Protein AF-Q24HT2-F1 (afdb_monomer)

Mean predicted aligned error: 11.98 Å

Secondary structure (DSSP, 8-state):
--HHHHHHHHHHHHHHHHHHHHHHHHHHHHTSGGGHHHHHHHHHHHHTTTT---TT-HHHHHHHHHHHHHHHHHHTTS-----EEPPTT------------EEEEEE-TTSPEEEEEESSHHHHHHTT--SEEEES-GGGS-TT-EEPPHHHHT-S--------EEEEE-TTS--SSSS-EEEESSHHHHHHSTTEEEEEES-----

Nearest PDB structures (foldseek):
  7ay0-assembly2_D  TM=2.267E-01  e=7.501E+00  Homo sapiens
  4g9o-assembly1_A  TM=2.317E-01  e=7.501E+00  Salmonella enterica subsp. enterica serovar Typhimurium str. LT2

Radius of gyration: 24.4 Å; Cα contacts (8 Å, |Δi|>4): 260; chains: 1; bounding box: 44×76×59 Å

Organism: Tetrahymena thermophila (strain SB210) (NCBI:txid312017)

Solvent-accessible surface area (backbone atoms only — not comparable to full-atom values): 12316 Å² total; per-residue (Å²): 122,69,70,69,58,58,59,59,52,55,55,53,52,52,54,52,50,54,51,51,54,51,51,52,53,50,51,64,67,47,65,51,78,82,40,57,68,56,49,54,51,52,50,50,60,60,64,70,64,77,86,72,92,76,95,83,65,66,71,65,53,54,62,54,52,57,57,51,55,56,54,55,61,61,62,73,73,76,70,74,80,63,76,49,73,40,81,86,82,73,68,81,61,88,66,78,98,57,89,49,44,15,20,26,34,26,82,42,99,85,78,48,74,49,74,44,73,29,59,18,65,56,59,36,39,51,71,68,72,34,54,32,36,37,81,39,54,54,82,83,45,65,90,73,52,45,69,45,48,76,70,42,42,66,46,89,76,63,80,88,64,84,49,42,14,18,19,30,48,42,91,60,61,88,58,97,55,85,78,49,63,43,74,26,56,19,60,55,55,28,19,32,38,87,65,31,42,30,33,34,85,37,72,61,86,86,128

Structure (mmCIF, N/CA/C/O backbone):
data_AF-Q24HT2-F1
#
_entry.id   AF-Q24HT2-F1
#
loop_
_atom_site.group_PDB
_atom_site.id
_atom_site.type_symbol
_atom_site.label_atom_id
_atom_site.label_alt_id
_atom_site.label_comp_id
_atom_site.label_asym_id
_atom_site.label_entity_id
_atom_site.label_seq_id
_atom_site.pdbx_PDB_ins_code
_atom_site.Cartn_x
_atom_site.Cartn_y
_atom_site.Cartn_z
_atom_site.occupancy
_atom_site.B_iso_or_equiv
_atom_site.auth_seq_id
_atom_site.auth_comp_id
_atom_site.auth_asym_id
_atom_site.auth_atom_id
_atom_site.pdbx_PDB_model_num
ATOM 1 N N . MET A 1 1 ? -3.644 62.872 -22.109 1.00 53.78 1 MET A N 1
ATOM 2 C CA . MET A 1 1 ? -4.404 61.642 -22.452 1.00 53.78 1 MET A CA 1
ATOM 3 C C . MET A 1 1 ? -3.528 60.399 -22.647 1.00 53.78 1 MET A C 1
ATOM 5 O O . MET A 1 1 ? -4.037 59.303 -22.452 1.00 53.78 1 MET A O 1
ATOM 9 N N . GLU A 1 2 ? -2.230 60.516 -22.949 1.00 55.78 2 GLU A N 1
ATOM 10 C CA . GLU A 1 2 ? -1.349 59.342 -23.117 1.00 55.78 2 GLU A CA 1
ATOM 11 C C . GLU A 1 2 ? -1.013 58.577 -21.828 1.00 55.78 2 GLU A C 1
ATOM 13 O O . GLU A 1 2 ? -0.866 57.358 -21.869 1.00 55.78 2 GLU A O 1
ATOM 18 N N . GLN A 1 3 ? -0.951 59.236 -20.666 1.00 54.47 3 GLN A N 1
ATOM 19 C CA . GLN A 1 3 ? -0.565 58.545 -19.426 1.00 54.47 3 GLN A CA 1
ATOM 20 C C . GLN A 1 3 ? -1.604 57.519 -18.938 1.00 54.47 3 GLN A C 1
ATOM 22 O O . GLN A 1 3 ? -1.228 56.470 -18.421 1.00 54.47 3 GLN A O 1
ATOM 27 N N . LYS A 1 4 ? -2.899 57.732 -19.219 1.00 55.56 4 LYS A N 1
ATOM 28 C CA . LYS A 1 4 ? -3.966 56.766 -18.886 1.00 55.56 4 LYS A CA 1
ATOM 29 C C . LYS A 1 4 ? -3.883 55.468 -19.701 1.00 55.56 4 LYS A C 1
ATOM 31 O O . LYS A 1 4 ? -4.342 54.431 -19.233 1.00 55.56 4 LYS A O 1
ATOM 36 N N . LYS A 1 5 ? -3.275 55.490 -20.896 1.00 56.78 5 LYS A N 1
ATOM 37 C CA . LYS A 1 5 ? -3.073 54.271 -21.699 1.00 56.78 5 LYS A CA 1
ATOM 38 C C . LYS A 1 5 ? -1.961 53.383 -21.133 1.00 56.78 5 LYS A C 1
ATOM 40 O O . LYS A 1 5 ? -2.072 52.170 -21.255 1.00 56.78 5 LYS A O 1
ATOM 45 N N . LYS A 1 6 ? -0.932 53.940 -20.478 1.00 57.94 6 LYS A N 1
ATOM 46 C CA . LYS A 1 6 ? 0.184 53.144 -19.927 1.00 57.94 6 LYS A CA 1
ATOM 47 C C . LYS A 1 6 ? -0.194 52.347 -18.672 1.00 57.94 6 LYS A C 1
ATOM 49 O O . LYS A 1 6 ? 0.242 51.208 -18.550 1.00 57.94 6 LYS A O 1
ATOM 54 N N . GLN A 1 7 ? -1.046 52.884 -17.794 1.00 60.66 7 GLN A N 1
ATOM 55 C CA . GLN A 1 7 ? -1.511 52.151 -16.602 1.00 60.66 7 GLN A CA 1
ATOM 56 C C . GLN A 1 7 ? -2.340 50.905 -16.956 1.00 60.66 7 GLN A C 1
ATOM 58 O O . GLN A 1 7 ? -2.155 49.853 -16.356 1.00 60.66 7 GLN A O 1
ATOM 63 N N . ASN A 1 8 ? -3.169 50.983 -17.999 1.00 59.59 8 ASN A N 1
ATOM 64 C CA . ASN A 1 8 ? -4.050 49.879 -18.393 1.00 59.59 8 ASN A CA 1
ATOM 65 C C . ASN A 1 8 ? -3.282 48.662 -18.962 1.00 59.59 8 ASN A C 1
ATOM 67 O O . ASN A 1 8 ? -3.724 47.522 -18.852 1.00 59.59 8 ASN A O 1
ATOM 71 N N . TRP A 1 9 ? -2.095 48.883 -19.540 1.00 63.84 9 TRP A N 1
ATOM 72 C CA . TRP A 1 9 ? -1.250 47.801 -20.058 1.00 63.84 9 TRP A CA 1
ATOM 73 C C . TRP A 1 9 ? -0.506 47.033 -18.959 1.00 63.84 9 TRP A C 1
ATOM 75 O O . TRP A 1 9 ? -0.300 45.827 -19.098 1.00 63.84 9 TRP A O 1
ATOM 85 N N . GLN A 1 10 ? -0.128 47.691 -17.857 1.00 63.72 10 GLN A N 1
ATOM 86 C CA . GLN A 1 10 ? 0.543 47.005 -16.749 1.00 63.72 10 GLN A CA 1
ATOM 87 C C . GLN A 1 10 ? -0.406 46.084 -15.974 1.00 63.72 10 GLN A C 1
ATOM 89 O O . GLN A 1 10 ? -0.007 44.971 -15.635 1.00 63.72 10 GLN A O 1
ATOM 94 N N . GLU A 1 11 ? -1.667 46.474 -15.771 1.00 63.56 11 GLU A N 1
ATOM 95 C CA . GLU A 1 11 ? -2.667 45.590 -15.151 1.00 63.56 11 GLU A CA 1
ATOM 96 C C . GLU A 1 11 ? -2.967 44.357 -16.021 1.00 63.56 11 GLU A C 1
ATOM 98 O O . GLU A 1 11 ? -3.088 43.241 -15.510 1.00 63.56 11 GLU A O 1
ATOM 103 N N . TYR A 1 12 ? -2.988 44.521 -17.348 1.00 65.75 12 TYR A N 1
ATOM 104 C CA . TYR A 1 12 ? -3.196 43.408 -18.278 1.00 65.75 12 TYR A CA 1
ATOM 105 C C . TYR A 1 12 ? -2.044 42.387 -18.252 1.00 65.75 12 TYR A C 1
ATOM 107 O O . TYR A 1 12 ? -2.269 41.179 -18.355 1.00 65.75 12 TYR A O 1
ATOM 115 N N . LEU A 1 13 ? -0.801 42.848 -18.078 1.00 66.56 13 LEU A N 1
ATOM 116 C CA . LEU A 1 13 ? 0.367 41.970 -17.952 1.00 66.56 13 LEU A CA 1
ATOM 117 C C . LEU A 1 13 ? 0.392 41.227 -16.609 1.00 66.56 13 LEU A C 1
ATOM 119 O O . LEU A 1 13 ? 0.735 40.046 -16.578 1.00 66.56 13 LEU A O 1
ATOM 123 N N . TRP A 1 14 ? -0.038 41.871 -15.520 1.00 69.19 14 TRP A N 1
ATOM 124 C CA . TRP A 1 14 ? -0.162 41.225 -14.209 1.00 69.19 14 TRP A CA 1
ATOM 125 C C . TRP A 1 14 ? -1.219 40.117 -14.197 1.00 69.19 14 TRP A C 1
ATOM 127 O O . TRP A 1 14 ? -0.954 39.017 -13.707 1.00 69.19 14 TRP A O 1
ATOM 137 N N . LEU A 1 15 ? -2.385 40.360 -14.800 1.00 67.62 15 LEU A N 1
ATOM 138 C CA . LEU A 1 15 ? -3.450 39.358 -14.879 1.00 67.62 15 LEU A CA 1
ATOM 139 C C . LEU A 1 15 ? -3.057 38.150 -15.743 1.00 67.62 15 LEU A C 1
ATOM 141 O O . LEU A 1 15 ? -3.343 37.015 -15.360 1.00 67.62 15 LEU A O 1
ATOM 145 N N . ASN A 1 16 ? -2.349 38.362 -16.858 1.00 69.88 16 ASN A N 1
ATOM 146 C CA . ASN A 1 16 ? -1.856 37.254 -17.684 1.00 69.88 16 ASN A CA 1
ATOM 147 C C . ASN A 1 16 ? -0.783 36.425 -16.972 1.00 69.88 16 ASN A C 1
ATOM 149 O O . ASN A 1 16 ? -0.798 35.201 -17.076 1.00 69.88 16 ASN A O 1
ATOM 153 N N . ASN A 1 17 ? 0.108 37.059 -16.203 1.00 64.69 17 ASN A N 1
ATOM 154 C CA . ASN A 1 17 ? 1.114 36.326 -15.438 1.00 64.69 17 ASN A CA 1
ATOM 155 C C . ASN A 1 17 ? 0.459 35.449 -14.359 1.00 64.69 17 ASN A C 1
ATOM 157 O O . ASN A 1 17 ? 0.761 34.263 -14.263 1.00 64.69 17 ASN A O 1
ATOM 161 N N . ILE A 1 18 ? -0.517 35.984 -13.616 1.00 71.94 18 ILE A N 1
ATOM 162 C CA . ILE A 1 18 ? -1.281 35.210 -12.620 1.00 71.94 18 ILE A CA 1
ATOM 163 C C . ILE A 1 18 ? -2.024 34.035 -13.278 1.00 71.94 18 ILE A C 1
ATOM 165 O O . ILE A 1 18 ? -2.053 32.932 -12.723 1.00 71.94 18 ILE A O 1
ATOM 169 N N . TYR A 1 19 ? -2.584 34.229 -14.476 1.00 70.44 19 TYR A N 1
ATOM 170 C CA . TYR A 1 19 ? -3.257 33.161 -15.218 1.00 70.44 19 TYR A CA 1
ATOM 171 C C . TYR A 1 19 ? -2.281 32.057 -15.661 1.00 70.44 19 TYR A C 1
ATOM 173 O O . TYR A 1 19 ? -2.586 30.876 -15.527 1.00 70.44 19 TYR A O 1
ATOM 181 N N . ILE A 1 20 ? -1.072 32.416 -16.103 1.00 71.12 20 ILE A N 1
ATOM 182 C CA . ILE A 1 20 ? -0.034 31.451 -16.506 1.00 71.12 20 ILE A CA 1
ATOM 183 C C . ILE A 1 20 ? 0.517 30.677 -15.293 1.00 71.12 20 ILE A C 1
ATOM 185 O O . ILE A 1 20 ? 0.686 29.456 -15.366 1.00 71.12 20 ILE A O 1
ATOM 189 N N . TYR A 1 21 ? 0.743 31.338 -14.153 1.00 66.31 21 TYR A N 1
ATOM 190 C CA . TYR A 1 21 ? 1.200 30.666 -12.927 1.00 66.31 21 TYR A CA 1
ATOM 191 C C . TYR A 1 21 ? 0.140 29.724 -12.345 1.00 66.31 21 TYR A C 1
ATOM 193 O O . TYR A 1 21 ? 0.462 28.617 -11.914 1.00 66.31 21 TYR A O 1
ATOM 201 N N . SER A 1 22 ? -1.136 30.111 -12.391 1.00 67.44 22 SER A N 1
ATOM 202 C CA . SER A 1 22 ? -2.227 29.227 -11.961 1.00 67.44 22 SER A CA 1
ATOM 203 C C . SER A 1 22 ? -2.418 28.043 -12.916 1.00 67.44 22 SER A C 1
ATOM 205 O O . SER A 1 22 ? -2.568 26.916 -12.447 1.00 67.44 22 SER A O 1
ATOM 207 N N . LEU A 1 23 ? -2.301 28.243 -14.234 1.00 69.56 23 LEU A N 1
ATOM 208 C CA . LEU A 1 23 ? -2.325 27.149 -15.216 1.00 69.56 23 LEU A CA 1
ATOM 209 C C . LEU A 1 23 ? -1.163 26.169 -15.047 1.00 69.56 23 LEU A C 1
ATOM 211 O O . LEU A 1 23 ? -1.386 24.966 -15.125 1.00 69.56 23 LEU A O 1
ATOM 215 N N . THR A 1 24 ? 0.058 26.644 -14.789 1.00 66.75 24 THR A N 1
ATOM 216 C CA . THR A 1 24 ? 1.223 25.760 -14.592 1.00 66.75 24 THR A CA 1
ATOM 217 C C . THR A 1 24 ? 1.156 24.988 -13.273 1.00 66.75 24 THR A C 1
ATOM 219 O O . THR A 1 24 ? 1.541 23.818 -13.234 1.00 66.75 24 THR A O 1
ATOM 222 N N . PHE A 1 25 ? 0.609 25.589 -12.212 1.00 65.75 25 PHE A N 1
ATOM 223 C CA . PHE A 1 25 ? 0.355 24.902 -10.942 1.00 65.75 25 PHE A CA 1
ATOM 224 C C . PHE A 1 25 ? -0.736 23.829 -11.081 1.00 65.75 25 PHE A C 1
ATOM 226 O O . PHE A 1 25 ? -0.548 22.695 -10.641 1.00 65.75 25 PHE A O 1
ATOM 233 N N . ILE A 1 26 ? -1.827 24.145 -11.786 1.00 63.03 26 ILE A N 1
ATOM 234 C CA . ILE A 1 26 ? -2.876 23.177 -12.130 1.00 63.03 26 ILE A CA 1
ATOM 235 C C . ILE A 1 26 ? -2.305 22.055 -13.017 1.00 63.03 26 ILE A C 1
ATOM 237 O O . ILE A 1 26 ? -2.574 20.888 -12.756 1.00 63.03 26 ILE A O 1
ATOM 241 N N . PHE A 1 27 ? -1.439 22.361 -13.991 1.00 59.41 27 PHE A N 1
ATOM 242 C CA . PHE A 1 27 ? -0.773 21.349 -14.827 1.00 59.41 27 PHE A CA 1
ATOM 243 C C . PHE A 1 27 ? 0.142 20.406 -14.033 1.00 59.41 27 PHE A C 1
ATOM 245 O O . PHE A 1 27 ? 0.213 19.223 -14.361 1.00 59.41 27 PHE A O 1
ATOM 252 N N . LYS A 1 28 ? 0.820 20.896 -12.984 1.00 57.88 28 LYS A N 1
ATOM 253 C CA . LYS A 1 28 ? 1.623 20.047 -12.088 1.00 57.88 28 LYS A CA 1
ATOM 254 C C . LYS A 1 28 ? 0.761 19.122 -11.227 1.00 57.88 28 LYS A C 1
ATOM 256 O O . LYS A 1 28 ? 1.147 17.978 -11.031 1.00 57.88 28 LYS A O 1
ATOM 261 N N . ILE A 1 29 ? -0.406 19.581 -10.768 1.00 54.09 29 ILE A N 1
ATOM 262 C CA . ILE A 1 29 ? -1.369 18.740 -10.033 1.00 54.09 29 ILE A CA 1
ATOM 263 C C . ILE A 1 29 ? -2.021 17.698 -10.964 1.00 54.09 29 ILE A C 1
ATOM 265 O O . ILE A 1 29 ? -2.274 16.568 -10.561 1.00 54.09 29 ILE A O 1
ATOM 269 N N . ILE A 1 30 ? -2.230 18.045 -12.235 1.00 51.75 30 ILE A N 1
ATOM 270 C CA . ILE A 1 30 ? -2.864 17.194 -13.255 1.00 51.75 30 ILE A CA 1
ATOM 271 C C . ILE A 1 30 ? -1.927 16.116 -13.835 1.00 51.75 30 ILE A C 1
ATOM 273 O O . ILE A 1 30 ? -2.401 15.197 -14.501 1.00 51.75 30 ILE A O 1
ATOM 277 N N . GLN A 1 31 ? -0.610 16.168 -13.598 1.00 46.84 31 GLN A N 1
ATOM 278 C CA . GLN A 1 31 ? 0.312 15.143 -14.114 1.00 46.84 31 GLN A CA 1
ATOM 279 C C . GLN A 1 31 ? 0.192 13.762 -13.442 1.00 46.84 31 GLN A C 1
ATOM 281 O O . GLN A 1 31 ? 0.805 12.815 -13.939 1.00 46.84 31 GLN A O 1
ATOM 286 N N . SER A 1 32 ? -0.644 13.602 -12.410 1.00 51.72 32 SER A N 1
ATOM 287 C CA . SER A 1 32 ? -1.109 12.271 -12.006 1.00 51.72 32 SER A CA 1
ATOM 288 C C . SER A 1 32 ? -1.913 11.653 -13.163 1.00 51.72 32 SER A C 1
ATOM 290 O O . SER A 1 32 ? -2.855 12.252 -13.690 1.00 51.72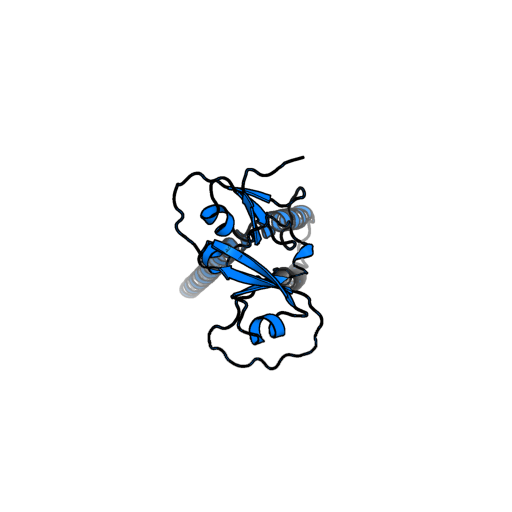 32 SER A O 1
ATOM 292 N N . GLN A 1 33 ? -1.505 10.461 -13.612 1.00 51.22 33 GLN A N 1
ATOM 293 C CA . GLN A 1 33 ? -1.984 9.783 -14.832 1.00 51.22 33 GLN A CA 1
ATOM 294 C C . GLN A 1 33 ? -3.519 9.678 -14.945 1.00 51.22 33 GLN A C 1
ATOM 296 O O . GLN A 1 33 ? -4.040 9.568 -16.056 1.00 51.22 33 GLN A O 1
ATOM 301 N N . GLN A 1 34 ? -4.256 9.786 -13.835 1.00 54.16 34 GLN A N 1
ATOM 302 C CA . GLN A 1 34 ? -5.717 9.714 -13.816 1.00 54.16 34 GLN A CA 1
ATOM 303 C C . GLN A 1 34 ? -6.434 10.801 -14.642 1.00 54.16 34 GLN A C 1
ATOM 305 O O . GLN A 1 34 ? -7.557 10.570 -15.091 1.00 54.16 34 GLN A O 1
ATOM 310 N N . PHE A 1 35 ? -5.813 11.956 -14.917 1.00 56.66 35 PHE A N 1
ATOM 311 C CA . PHE A 1 35 ? -6.503 13.069 -15.590 1.00 56.66 35 PHE A CA 1
ATOM 312 C C . PHE A 1 35 ? -6.341 13.141 -17.114 1.00 56.66 35 PHE A C 1
ATOM 314 O O . PHE A 1 35 ? -7.098 13.867 -17.763 1.00 56.66 35 PHE A O 1
ATOM 321 N N . LYS A 1 36 ? -5.408 12.395 -17.727 1.00 58.06 36 LYS A N 1
ATOM 322 C CA . LYS A 1 36 ? -5.142 12.509 -19.179 1.00 58.06 36 LYS A CA 1
ATOM 323 C C . LYS A 1 36 ? -6.353 12.141 -20.043 1.00 58.06 36 LYS A C 1
ATOM 325 O O . LYS A 1 36 ? -6.664 12.864 -20.989 1.00 58.06 36 LYS A O 1
ATOM 330 N N . ASN A 1 37 ? -7.073 11.074 -19.692 1.00 55.78 37 ASN A N 1
ATOM 331 C CA . ASN A 1 37 ? -8.244 10.628 -20.458 1.00 55.78 37 ASN A CA 1
ATOM 332 C C . ASN A 1 37 ? -9.446 11.573 -20.293 1.00 55.78 37 ASN A C 1
ATOM 334 O O . ASN A 1 37 ? -10.173 11.815 -21.255 1.00 55.78 37 ASN A O 1
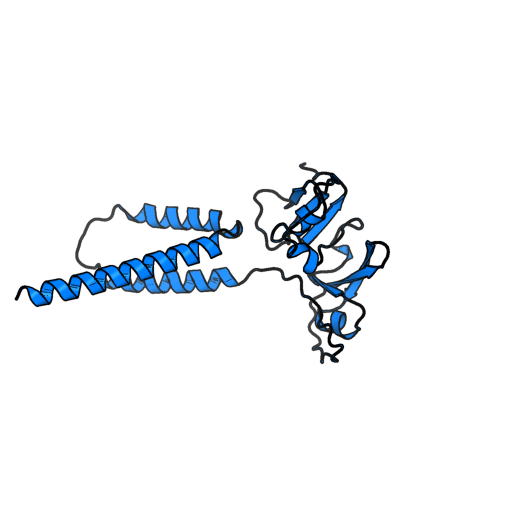ATOM 338 N N . GLN A 1 38 ? -9.615 12.184 -19.115 1.00 61.53 38 GLN A N 1
ATOM 339 C CA . GLN A 1 38 ? -10.649 13.202 -18.906 1.00 61.53 38 GLN A CA 1
ATOM 340 C C . GLN A 1 38 ? -10.322 14.506 -19.650 1.00 61.53 38 GLN A C 1
ATOM 342 O O . GLN A 1 38 ? -11.211 15.113 -20.245 1.00 61.53 38 GLN A O 1
ATOM 347 N N . LEU A 1 39 ? -9.048 14.911 -19.704 1.00 65.00 39 LEU A N 1
ATOM 348 C CA . LEU A 1 39 ? -8.610 16.091 -20.459 1.00 65.00 39 LEU A CA 1
ATOM 349 C C . LEU A 1 39 ? -8.838 15.959 -21.966 1.00 65.00 39 LEU A C 1
ATOM 351 O O . LEU A 1 39 ? -9.278 16.926 -22.587 1.00 65.00 39 LEU A O 1
ATOM 355 N N . LEU A 1 40 ? -8.608 14.778 -22.551 1.00 66.38 40 LEU A N 1
ATOM 356 C CA . LEU A 1 40 ? -8.923 14.522 -23.963 1.00 66.38 40 LEU A CA 1
ATOM 357 C C . LEU A 1 40 ? -10.433 14.615 -24.239 1.00 66.38 40 LEU A C 1
ATOM 359 O O . LEU A 1 40 ? -10.837 15.165 -25.266 1.00 66.38 40 LEU A O 1
ATOM 363 N N . PHE A 1 41 ? -11.269 14.167 -23.298 1.00 68.94 41 PHE A N 1
ATOM 364 C CA . PHE A 1 41 ? -12.723 14.302 -23.394 1.00 68.94 41 PHE A CA 1
ATOM 365 C C . PHE A 1 41 ? -13.174 15.772 -23.337 1.00 68.94 41 PHE A C 1
ATOM 367 O O . PHE A 1 41 ? -13.937 16.221 -24.195 1.00 68.94 41 PHE A O 1
ATOM 374 N N . PHE A 1 42 ? -12.641 16.567 -22.403 1.00 65.56 42 PHE A N 1
ATOM 375 C CA . PHE A 1 42 ? -12.930 18.006 -22.347 1.00 65.56 42 PHE A CA 1
ATOM 376 C C . PHE A 1 42 ? -12.403 18.760 -23.575 1.00 65.56 42 PHE A C 1
ATOM 378 O O . PHE A 1 42 ? -13.087 19.653 -24.080 1.00 65.56 42 PHE A O 1
ATOM 385 N N . TYR A 1 43 ? -11.233 18.385 -24.102 1.00 69.38 43 TYR A N 1
ATOM 386 C CA . TYR A 1 43 ? -10.681 18.990 -25.316 1.00 69.38 43 TYR A CA 1
ATOM 387 C C . TYR A 1 43 ? -11.582 18.733 -26.535 1.00 69.38 43 TYR A C 1
ATOM 389 O O . TYR A 1 43 ? -11.831 19.655 -27.311 1.00 69.38 43 TYR A O 1
ATOM 397 N N . SER A 1 44 ? -12.150 17.527 -26.658 1.00 67.62 44 SER A N 1
ATOM 398 C CA . SER A 1 44 ? -13.154 17.191 -27.681 1.00 67.62 44 SER A CA 1
ATOM 399 C C . SER A 1 44 ? -14.414 18.069 -27.578 1.00 67.62 44 SER A C 1
ATOM 401 O O . SER A 1 44 ? -14.849 18.651 -28.575 1.00 67.62 44 SER A O 1
ATOM 403 N N . ILE A 1 45 ? -14.948 18.270 -26.364 1.00 66.06 45 ILE A N 1
ATOM 404 C CA . ILE A 1 45 ? -16.135 19.118 -26.128 1.00 66.06 45 ILE A CA 1
ATOM 405 C C . ILE A 1 45 ? -15.861 20.593 -26.465 1.00 66.06 45 ILE A C 1
ATOM 407 O O . ILE A 1 45 ? -16.716 21.273 -27.044 1.00 66.06 45 ILE A O 1
ATOM 411 N N . ILE A 1 46 ? -14.668 21.098 -26.138 1.00 65.94 46 ILE A N 1
ATOM 412 C CA . ILE A 1 46 ? -14.271 22.476 -26.462 1.00 65.94 46 ILE A CA 1
ATOM 413 C C . ILE A 1 46 ? -14.106 22.647 -27.979 1.00 65.94 46 ILE A C 1
ATOM 415 O O . ILE A 1 46 ? -14.532 23.665 -28.529 1.00 65.94 46 ILE A O 1
ATOM 419 N N . ASN A 1 47 ? -13.536 21.658 -28.677 1.00 61.75 47 ASN A N 1
ATOM 420 C CA . ASN A 1 47 ? -13.289 21.766 -30.117 1.00 61.75 47 ASN A CA 1
ATOM 421 C C . ASN A 1 47 ? -14.556 21.565 -30.970 1.00 61.75 47 ASN A C 1
ATOM 423 O O . ASN A 1 47 ? -14.622 22.088 -32.081 1.00 61.75 47 ASN A O 1
ATOM 427 N N . SER A 1 48 ? -15.589 20.896 -30.445 1.00 59.84 48 SER A N 1
ATOM 428 C CA . SER A 1 48 ? -16.879 20.725 -31.136 1.00 59.84 48 SER A CA 1
ATOM 429 C C . SER A 1 48 ? -17.705 22.027 -31.237 1.00 59.84 48 SER A C 1
ATOM 431 O O . SER A 1 48 ? -18.589 22.144 -32.079 1.00 59.84 48 SER A O 1
ATOM 433 N N . ASN A 1 49 ? -17.383 23.062 -30.447 1.00 55.59 49 ASN A N 1
ATOM 434 C CA . ASN A 1 49 ? -18.145 24.322 -30.400 1.00 55.59 49 ASN A CA 1
ATOM 435 C C . ASN A 1 49 ? -17.625 25.451 -31.317 1.00 55.59 49 ASN A C 1
ATOM 437 O O . ASN A 1 49 ? -18.130 26.572 -31.253 1.00 55.59 49 ASN A O 1
ATOM 441 N N . LYS A 1 50 ? -16.632 25.208 -32.185 1.00 53.41 50 LYS A N 1
ATOM 442 C CA . LYS A 1 50 ? -16.009 26.281 -32.992 1.00 53.41 50 LYS A CA 1
ATOM 443 C C . LYS A 1 50 ? -16.770 26.722 -34.254 1.00 53.41 50 LYS A C 1
ATOM 445 O O . LYS A 1 50 ? -16.326 27.668 -34.894 1.00 53.41 50 LYS A O 1
ATOM 450 N N . ASN A 1 51 ? -17.922 26.132 -34.584 1.00 58.41 51 ASN A N 1
ATOM 451 C CA . ASN A 1 51 ? -18.653 26.435 -35.827 1.00 58.41 51 ASN A CA 1
ATOM 452 C C . ASN A 1 51 ? -20.058 27.036 -35.630 1.00 58.41 51 ASN A C 1
ATOM 454 O O . ASN A 1 51 ? -20.979 26.709 -36.375 1.00 58.41 51 ASN A O 1
ATOM 458 N N . GLN A 1 52 ? -20.242 27.959 -34.680 1.00 56.97 52 GLN A N 1
ATOM 459 C CA . GLN A 1 52 ? -21.441 28.809 -34.669 1.00 56.97 52 GLN A CA 1
ATOM 460 C C . GLN A 1 52 ? -21.098 30.300 -34.678 1.00 56.97 52 GLN A C 1
ATOM 462 O O . GLN A 1 52 ? -20.632 30.898 -33.712 1.00 56.97 52 GLN A O 1
ATOM 467 N N . LYS A 1 53 ? -21.357 30.877 -35.850 1.00 60.81 53 LYS A N 1
ATOM 468 C CA . LYS A 1 53 ? -21.437 32.299 -36.159 1.00 60.81 53 LYS A CA 1
ATOM 469 C C . LYS A 1 53 ? -22.569 32.923 -35.329 1.00 60.81 53 LYS A C 1
ATOM 471 O O . LYS A 1 53 ? -23.675 32.395 -35.344 1.00 60.81 53 LYS A O 1
ATOM 476 N N . ILE A 1 54 ? -22.289 34.063 -34.693 1.00 54.91 54 ILE A N 1
ATOM 477 C CA . ILE A 1 54 ? -23.119 35.285 -34.587 1.00 54.91 54 ILE A CA 1
ATOM 478 C C . ILE A 1 54 ? -22.894 35.973 -33.231 1.00 54.91 54 ILE A C 1
ATOM 480 O O . ILE A 1 54 ? -23.339 35.548 -32.164 1.00 54.91 54 ILE A O 1
ATOM 484 N N . GLU A 1 55 ? -22.187 37.097 -33.328 1.00 63.38 55 GLU A N 1
ATOM 485 C CA . GLU A 1 55 ? -22.034 38.134 -32.318 1.00 63.38 55 GLU A CA 1
ATOM 486 C C . GLU A 1 55 ? -23.402 38.682 -31.894 1.00 63.38 55 GLU A C 1
ATOM 488 O O . GLU A 1 55 ? -24.136 39.216 -32.724 1.00 63.38 55 GLU A O 1
ATOM 493 N N . LYS A 1 56 ? -23.718 38.559 -30.595 1.00 52.50 56 LYS A N 1
ATOM 494 C CA . LYS A 1 56 ? -24.372 39.583 -29.736 1.00 52.50 56 LYS A CA 1
ATOM 495 C C . LYS A 1 56 ? -24.836 39.062 -28.364 1.00 52.50 56 LYS A C 1
ATOM 497 O O . LYS A 1 56 ? -25.227 39.869 -27.533 1.00 52.50 56 LYS A O 1
ATOM 502 N N . ASN A 1 57 ? -24.666 37.771 -28.052 1.00 54.75 57 ASN A N 1
ATOM 503 C CA . ASN A 1 57 ? -24.961 37.198 -26.720 1.00 54.75 57 ASN A CA 1
ATOM 504 C C . ASN A 1 57 ? -23.719 36.649 -25.976 1.00 54.75 57 ASN A C 1
ATOM 506 O O . ASN A 1 57 ? -23.787 35.667 -25.240 1.00 54.75 57 ASN A O 1
ATOM 510 N N . GLN A 1 58 ? -22.555 37.286 -26.143 1.00 57.53 58 GLN A N 1
ATOM 511 C CA . GLN A 1 58 ? -21.277 36.799 -25.595 1.00 57.53 58 GLN A CA 1
ATOM 512 C C . GLN A 1 58 ? -21.151 36.935 -24.061 1.00 57.53 58 GLN A C 1
ATOM 514 O O . GLN A 1 58 ? -20.465 36.137 -23.420 1.00 57.53 58 GLN A O 1
ATOM 519 N N . LYS A 1 59 ? -21.827 37.915 -23.440 1.00 58.94 59 LYS A N 1
ATOM 520 C CA . LYS A 1 59 ? -21.699 38.171 -21.990 1.00 58.94 59 LYS A CA 1
ATOM 521 C C . LYS A 1 59 ? -22.415 37.128 -21.123 1.00 58.94 59 LYS A C 1
ATOM 523 O O . LYS A 1 59 ? -21.866 36.707 -20.108 1.00 58.94 59 LYS A O 1
ATOM 528 N N . THR A 1 60 ? -23.593 36.659 -21.531 1.00 57.88 60 THR A N 1
ATOM 529 C CA . THR A 1 60 ? -24.362 35.638 -20.794 1.00 57.88 60 THR A CA 1
ATOM 530 C C . THR A 1 60 ? -23.768 34.234 -20.938 1.00 57.88 60 THR A C 1
ATOM 532 O O . THR A 1 60 ? -23.818 33.451 -19.988 1.00 57.88 60 THR A O 1
ATOM 535 N N . LEU A 1 61 ? -23.121 33.925 -22.070 1.00 58.44 61 LEU A N 1
ATOM 536 C CA . LEU A 1 61 ? -22.449 32.636 -22.281 1.00 58.44 61 LEU A CA 1
ATOM 537 C C . LEU A 1 61 ? -21.199 32.475 -21.393 1.00 58.44 61 LEU A C 1
ATOM 539 O O . LEU A 1 61 ? -20.960 31.406 -20.829 1.00 58.44 61 LEU A O 1
ATOM 543 N N . CYS A 1 62 ? -20.439 33.559 -21.206 1.00 58.88 62 CYS A N 1
ATOM 544 C CA . CYS A 1 62 ? -19.208 33.550 -20.412 1.00 58.88 62 CYS A CA 1
ATOM 545 C C . CYS A 1 62 ? -19.480 33.306 -18.911 1.00 58.88 62 CYS A C 1
ATOM 547 O O . CYS A 1 62 ? -18.762 32.556 -18.246 1.00 58.88 62 CYS A O 1
ATOM 549 N N . GLN A 1 63 ? -20.580 33.851 -18.378 1.00 67.25 63 GLN A N 1
ATOM 550 C CA . GLN A 1 63 ? -20.961 33.658 -16.972 1.00 67.25 63 GLN A CA 1
ATOM 551 C C . GLN A 1 63 ? -21.472 32.233 -16.686 1.00 67.25 63 GLN A C 1
ATOM 553 O O . GLN A 1 63 ? -21.266 31.709 -15.588 1.00 67.25 63 GLN A O 1
ATOM 558 N N . LYS A 1 64 ? -22.095 31.581 -17.679 1.00 69.06 64 LYS A N 1
ATOM 559 C CA . LYS A 1 64 ? -22.603 30.204 -17.564 1.00 69.06 64 LYS A CA 1
ATOM 560 C C . LYS A 1 64 ? -21.470 29.169 -17.613 1.00 69.06 64 LYS A C 1
ATOM 562 O O . LYS A 1 64 ? -21.487 28.227 -16.825 1.00 69.06 64 LYS A O 1
ATOM 567 N N . MET A 1 65 ? -20.438 29.390 -18.435 1.00 70.81 65 MET A N 1
ATOM 568 C CA . MET A 1 65 ? -19.258 28.508 -18.491 1.00 70.81 65 MET A CA 1
ATOM 569 C C . MET A 1 65 ? -18.415 28.544 -17.207 1.00 70.81 65 MET A C 1
ATOM 571 O O . MET A 1 65 ? -17.941 27.501 -16.762 1.00 70.81 65 MET A O 1
ATOM 575 N N . ARG A 1 66 ? -18.301 29.702 -16.537 1.00 75.06 66 ARG A N 1
ATOM 576 C CA . ARG A 1 66 ? -17.560 29.805 -15.265 1.00 75.06 66 ARG A CA 1
ATOM 577 C C . ARG A 1 66 ? -18.157 28.931 -14.153 1.00 75.06 66 ARG A C 1
ATOM 579 O O . ARG A 1 66 ? -17.405 28.360 -13.371 1.00 75.06 66 ARG A O 1
ATOM 586 N N . LYS A 1 67 ? -19.488 28.789 -14.093 1.00 78.06 67 LYS A N 1
ATOM 587 C CA . LYS A 1 67 ? -20.153 27.927 -13.097 1.00 78.06 67 LYS A CA 1
ATOM 588 C C . LYS A 1 67 ? -19.922 26.434 -13.365 1.00 78.06 67 LYS A C 1
ATOM 590 O O . LYS A 1 67 ? -19.738 25.684 -12.414 1.00 78.06 67 LYS A O 1
ATOM 595 N N . ILE A 1 68 ? -19.872 26.016 -14.633 1.00 83.69 68 ILE A N 1
ATOM 596 C CA . ILE A 1 68 ? -19.641 24.609 -15.015 1.00 83.69 68 ILE A CA 1
ATOM 597 C C . ILE A 1 68 ? -18.217 24.166 -14.649 1.00 83.69 68 ILE A C 1
ATOM 599 O O . ILE A 1 68 ? -18.038 23.077 -14.112 1.00 83.69 68 ILE A O 1
ATOM 603 N N . ILE A 1 69 ? -17.219 25.032 -14.857 1.00 80.69 69 ILE A N 1
ATOM 604 C CA . ILE A 1 69 ? -15.817 24.735 -14.515 1.00 80.69 69 ILE A CA 1
ATOM 605 C C . ILE A 1 69 ? -15.647 24.501 -13.003 1.00 80.69 69 ILE A C 1
ATOM 607 O O . ILE A 1 69 ? -14.947 23.574 -12.604 1.00 80.69 69 ILE A O 1
ATOM 611 N N . ILE A 1 70 ? -16.321 25.291 -12.157 1.00 80.19 70 ILE A N 1
ATOM 612 C CA . ILE A 1 70 ? -16.242 25.141 -10.692 1.00 80.19 70 ILE A CA 1
ATOM 613 C C . ILE A 1 70 ? -16.866 23.812 -10.235 1.00 80.19 70 ILE A C 1
ATOM 615 O O . ILE A 1 70 ? -16.298 23.131 -9.386 1.00 80.19 70 ILE A O 1
ATOM 619 N N . ILE A 1 71 ? -18.002 23.412 -10.818 1.00 80.88 71 ILE A N 1
ATOM 620 C CA . ILE A 1 71 ? -18.668 22.144 -10.476 1.00 80.88 71 ILE A CA 1
ATOM 621 C C . ILE A 1 71 ? -17.820 20.943 -10.921 1.00 80.88 71 ILE A C 1
ATOM 623 O O . ILE A 1 71 ? -17.662 19.994 -10.157 1.00 80.88 71 ILE A O 1
ATOM 627 N N . ALA A 1 72 ? -17.217 20.995 -12.114 1.00 77.44 72 ALA A N 1
ATOM 628 C CA . ALA A 1 72 ? -16.334 19.933 -12.599 1.00 77.44 72 ALA A CA 1
ATOM 629 C C . ALA A 1 72 ? -15.086 19.759 -11.711 1.00 77.44 72 ALA A C 1
ATOM 631 O O . ALA A 1 72 ? -14.695 18.630 -11.418 1.00 77.44 72 ALA A O 1
ATOM 632 N N . ALA A 1 73 ? -14.504 20.861 -11.222 1.00 78.06 73 ALA A N 1
ATOM 633 C CA . ALA A 1 73 ? -13.369 20.818 -10.300 1.00 78.06 73 ALA A CA 1
ATOM 634 C C . ALA A 1 73 ? -13.723 20.176 -8.943 1.00 78.06 73 ALA A C 1
ATOM 636 O O . ALA A 1 73 ? -12.911 19.438 -8.391 1.00 78.06 73 ALA A O 1
ATOM 637 N N . LEU A 1 74 ? -14.936 20.410 -8.425 1.00 76.75 74 LEU A N 1
ATOM 638 C CA . LEU A 1 74 ? -15.403 19.818 -7.164 1.00 76.75 74 LEU A CA 1
ATOM 639 C C . LEU A 1 74 ? -15.624 18.300 -7.262 1.00 76.75 74 LEU A C 1
ATOM 641 O O . LEU A 1 74 ? -15.321 17.579 -6.315 1.00 76.75 74 LEU A O 1
ATOM 645 N N . ILE A 1 75 ? -16.120 17.804 -8.399 1.00 75.44 75 ILE A N 1
ATOM 646 C CA . ILE A 1 75 ? -16.413 16.372 -8.589 1.00 75.44 75 ILE A CA 1
ATOM 647 C C . ILE A 1 75 ? -15.125 15.535 -8.659 1.00 75.44 75 ILE A C 1
ATOM 649 O O . ILE A 1 75 ? -15.087 14.419 -8.141 1.00 75.44 75 ILE A O 1
ATOM 653 N N . CYS A 1 76 ? -14.041 16.076 -9.224 1.00 65.69 76 CYS A N 1
ATOM 654 C CA . CYS A 1 76 ? -12.804 15.315 -9.418 1.00 65.69 76 CYS A CA 1
ATOM 655 C C . CYS A 1 76 ? -12.007 15.030 -8.126 1.00 65.69 76 CYS A C 1
ATOM 657 O O . CYS A 1 76 ? -11.031 14.290 -8.176 1.00 65.69 76 CYS A O 1
ATOM 659 N N . LEU A 1 77 ? -12.404 15.574 -6.970 1.00 61.50 77 LEU A N 1
ATOM 660 C CA . LEU A 1 77 ? -11.697 15.381 -5.694 1.00 61.50 77 LEU A CA 1
ATOM 661 C C . LEU A 1 77 ? -12.136 14.131 -4.904 1.00 61.50 77 LEU A C 1
ATOM 663 O O . LEU A 1 77 ? -11.636 13.911 -3.806 1.00 61.50 77 LEU A O 1
ATOM 667 N N . THR A 1 78 ? -13.080 13.325 -5.404 1.00 50.97 78 THR A N 1
ATOM 668 C CA . THR A 1 78 ? -13.846 12.399 -4.542 1.00 50.97 78 THR A CA 1
ATOM 669 C C . THR A 1 78 ? -13.432 10.921 -4.548 1.00 50.97 78 THR A C 1
ATOM 671 O O . THR A 1 78 ? -14.024 10.151 -3.798 1.00 50.97 78 THR A O 1
ATOM 674 N N . PHE A 1 79 ? -12.401 10.492 -5.288 1.00 54.53 79 PHE A N 1
ATOM 675 C CA . PHE A 1 79 ? -12.075 9.056 -5.391 1.00 54.53 79 PHE A CA 1
ATOM 676 C C . PHE A 1 79 ? -10.579 8.754 -5.250 1.00 54.53 79 PHE A C 1
ATOM 678 O O . PHE A 1 79 ? -9.894 8.478 -6.230 1.00 54.53 79 PHE A O 1
ATOM 685 N N . ALA A 1 80 ? -10.077 8.758 -4.015 1.00 56.47 80 ALA A N 1
ATOM 686 C CA . ALA A 1 80 ? -8.775 8.183 -3.686 1.00 56.47 80 ALA A CA 1
ATOM 687 C C . ALA A 1 80 ? -8.950 7.120 -2.596 1.00 56.47 80 ALA A C 1
ATOM 689 O O . ALA A 1 80 ? -9.341 7.426 -1.469 1.00 56.47 80 ALA A O 1
ATOM 690 N N . GLN A 1 81 ? -8.679 5.861 -2.936 1.00 62.53 81 GLN A N 1
ATOM 691 C CA . GLN A 1 81 ? -8.486 4.805 -1.951 1.00 62.53 81 GLN A CA 1
ATOM 692 C C . GLN A 1 81 ? -7.243 5.108 -1.123 1.00 62.53 81 GLN A C 1
ATOM 694 O O . GLN A 1 81 ? -6.134 5.199 -1.655 1.00 62.53 81 GLN A O 1
ATOM 699 N N . ASN A 1 82 ? -7.450 5.261 0.182 1.00 70.06 82 ASN A N 1
ATOM 700 C CA . ASN A 1 82 ? -6.441 5.746 1.107 1.00 70.06 82 ASN A CA 1
ATOM 701 C C . ASN A 1 82 ? -5.811 4.581 1.870 1.00 70.06 82 ASN A C 1
ATOM 703 O O . ASN A 1 82 ? -6.494 3.860 2.595 1.00 70.06 82 ASN A O 1
ATOM 707 N N . VAL A 1 83 ? -4.492 4.432 1.751 1.00 82.44 83 VAL A N 1
ATOM 708 C CA . VAL A 1 83 ? -3.712 3.718 2.767 1.00 82.44 83 VAL A CA 1
ATOM 709 C C . VAL A 1 83 ? -3.624 4.645 3.973 1.00 82.44 83 VAL A C 1
ATOM 711 O O . VAL A 1 83 ? -3.068 5.740 3.869 1.00 82.44 83 VAL A O 1
ATOM 714 N N . GLN A 1 84 ? -4.205 4.238 5.100 1.00 85.31 84 GLN A N 1
ATOM 715 C CA . GLN A 1 84 ? -4.292 5.084 6.288 1.00 85.31 84 GLN A CA 1
ATOM 716 C C . GLN A 1 84 ? -3.296 4.607 7.357 1.00 85.31 84 GLN A C 1
ATOM 718 O O . GLN A 1 84 ? -3.372 3.466 7.823 1.00 85.31 84 GLN A O 1
ATOM 723 N N . GLU A 1 85 ? -2.337 5.476 7.701 1.00 90.00 85 GLU A N 1
ATOM 724 C CA . GLU A 1 85 ? -1.342 5.271 8.766 1.00 90.00 85 GLU A CA 1
ATOM 725 C C . GLU A 1 85 ? -2.011 5.387 10.142 1.00 90.00 85 GLU A C 1
ATOM 727 O O . GLU A 1 85 ? -2.696 6.378 10.405 1.00 90.00 85 GLU A O 1
ATOM 732 N N . CYS A 1 86 ? -1.788 4.415 11.032 1.00 89.88 86 CYS A N 1
ATOM 733 C CA . CYS A 1 86 ? -2.265 4.519 12.409 1.00 89.88 86 CYS A CA 1
ATOM 734 C C . CYS A 1 86 ? -1.433 5.549 13.202 1.00 89.88 86 CYS A C 1
ATOM 736 O O . CYS A 1 86 ? -0.217 5.637 13.010 1.00 89.88 86 CYS A O 1
ATOM 738 N N . PRO A 1 87 ? -2.047 6.317 14.123 1.00 88.44 87 PRO A N 1
ATOM 739 C CA . PRO A 1 87 ? -1.307 7.236 14.980 1.00 88.44 87 PRO A CA 1
ATOM 740 C C . PRO A 1 87 ? -0.356 6.464 15.908 1.00 88.44 87 PRO A C 1
ATOM 742 O O . PRO A 1 87 ? -0.736 5.476 16.533 1.00 88.44 87 PRO A O 1
ATOM 745 N N . THR A 1 88 ? 0.890 6.926 16.012 1.00 85.88 88 THR A N 1
ATOM 746 C CA . THR A 1 88 ? 1.946 6.284 16.818 1.00 85.88 88 THR A CA 1
ATOM 747 C C . THR A 1 88 ? 1.940 6.706 18.286 1.00 85.88 88 THR A C 1
ATOM 749 O O . THR A 1 88 ? 2.663 6.140 19.099 1.00 85.88 88 THR A O 1
ATOM 752 N N . ASP A 1 89 ? 1.125 7.696 18.641 1.00 83.12 89 ASP A N 1
ATOM 753 C CA . ASP A 1 89 ? 1.092 8.316 19.967 1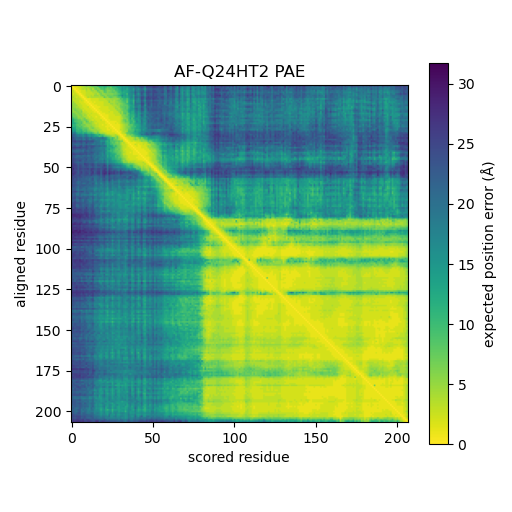.00 83.12 89 ASP A CA 1
ATOM 754 C C . ASP A 1 89 ? 0.367 7.482 21.036 1.00 83.12 89 ASP A C 1
ATOM 756 O O . ASP A 1 89 ? 0.265 7.909 22.186 1.00 83.12 89 ASP A O 1
ATOM 760 N N . GLY A 1 90 ? -0.139 6.2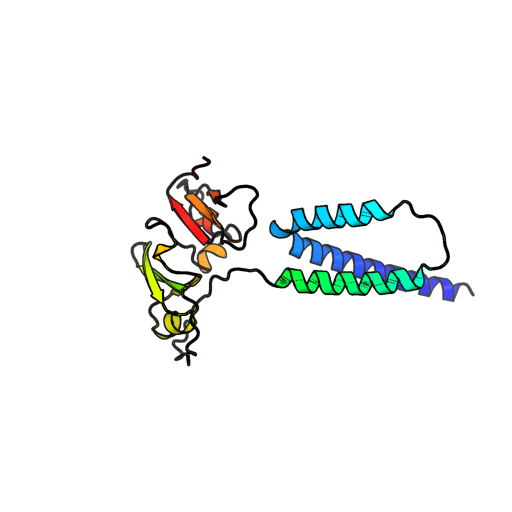99 20.672 1.00 69.19 90 GLY A N 1
ATOM 761 C CA . GLY A 1 90 ? -0.811 5.386 21.595 1.00 69.19 90 GLY A CA 1
ATOM 762 C C . GLY A 1 90 ? -2.091 5.963 22.201 1.00 69.19 90 GLY A C 1
ATOM 763 O O . GLY A 1 90 ? -2.580 5.443 23.209 1.00 69.19 90 GLY A O 1
ATOM 764 N N . ARG A 1 91 ? -2.646 7.044 21.631 1.00 78.06 91 ARG A N 1
ATOM 765 C CA . ARG A 1 91 ? -3.888 7.625 22.141 1.00 78.06 91 ARG A CA 1
ATOM 766 C C . ARG A 1 91 ? -5.041 6.655 21.913 1.00 78.06 91 ARG A C 1
ATOM 768 O O . ARG A 1 91 ? -5.264 6.171 20.807 1.00 78.06 91 ARG A O 1
ATOM 775 N N . GLN A 1 92 ? -5.805 6.403 22.976 1.00 77.81 92 GLN A N 1
ATOM 776 C CA . GLN A 1 92 ? -7.024 5.608 22.892 1.00 77.81 92 GLN A CA 1
ATOM 777 C C . GLN A 1 92 ? -8.027 6.318 21.979 1.00 77.81 92 GLN A C 1
ATOM 779 O O . GLN A 1 92 ? -8.530 7.399 22.295 1.00 77.81 92 GLN A O 1
ATOM 784 N N . LEU A 1 93 ? -8.310 5.706 20.833 1.00 84.00 93 LEU A N 1
ATOM 785 C CA . LEU A 1 93 ? -9.318 6.190 19.903 1.00 84.00 93 LEU A CA 1
ATOM 786 C C . LEU A 1 93 ? -10.703 5.777 20.412 1.00 84.00 93 LEU A C 1
ATOM 788 O O . LEU A 1 93 ? -10.952 4.605 20.690 1.00 84.00 93 LEU A O 1
ATOM 792 N N . LYS A 1 94 ? -11.627 6.737 20.520 1.00 89.50 94 LYS A N 1
ATOM 793 C CA . LYS A 1 94 ? -13.049 6.435 20.722 1.00 89.50 94 LYS A CA 1
ATOM 794 C C . LYS A 1 94 ? -13.651 6.066 19.372 1.00 89.50 94 LYS A C 1
ATOM 796 O O . LYS A 1 94 ? -13.871 6.943 18.540 1.00 89.50 94 LYS A O 1
ATOM 801 N N . CYS A 1 95 ? -13.888 4.778 19.157 1.00 92.31 95 CYS A N 1
ATOM 802 C CA . CYS A 1 95 ? -14.378 4.276 17.880 1.00 92.31 95 CYS A CA 1
ATOM 803 C C . CYS A 1 95 ? -15.904 4.248 17.814 1.00 92.31 95 CYS A C 1
ATOM 805 O O . CYS A 1 95 ? -16.571 3.793 18.742 1.00 92.31 95 CYS A O 1
ATOM 807 N N . THR A 1 96 ? -16.453 4.711 16.692 1.00 92.81 96 THR A N 1
ATOM 808 C CA . THR A 1 96 ? -17.854 4.489 16.330 1.00 92.81 96 THR A CA 1
ATOM 809 C C . THR A 1 96 ? -18.015 3.111 15.691 1.00 92.81 96 THR A C 1
ATOM 811 O O . THR A 1 96 ? -17.113 2.596 15.026 1.00 92.81 96 THR A O 1
ATOM 814 N N . ILE A 1 97 ? -19.187 2.503 15.882 1.00 89.25 97 ILE A N 1
ATOM 815 C CA . ILE A 1 97 ? -19.541 1.220 15.268 1.00 89.25 97 ILE A CA 1
ATOM 816 C C . ILE A 1 97 ? -20.033 1.504 13.845 1.00 89.25 97 ILE A C 1
ATOM 818 O O . ILE A 1 97 ? -21.229 1.527 13.572 1.00 89.25 97 ILE A O 1
ATOM 822 N N . GLN A 1 98 ? -19.103 1.797 12.941 1.00 92.88 98 GLN A N 1
ATOM 823 C CA . GLN A 1 98 ? -19.372 1.851 11.507 1.00 92.88 98 GLN A CA 1
ATOM 824 C C . GLN A 1 98 ? -18.696 0.649 10.853 1.00 92.88 98 GLN A C 1
ATOM 826 O O . GLN A 1 98 ? -17.500 0.435 11.047 1.00 92.88 98 GLN A O 1
ATOM 831 N N . GLN A 1 99 ? -19.458 -0.149 10.104 1.00 93.06 99 GLN A N 1
ATOM 832 C CA . GLN A 1 99 ? -18.920 -1.300 9.382 1.00 93.06 99 GLN A CA 1
ATOM 833 C C . GLN A 1 99 ? -18.252 -0.820 8.096 1.00 93.06 99 GLN A C 1
ATOM 835 O O . GLN A 1 99 ? -18.918 -0.368 7.167 1.00 93.06 99 GLN A O 1
ATOM 840 N N . SER A 1 100 ? -16.928 -0.892 8.066 1.00 95.50 100 SER A N 1
ATOM 841 C CA . SER A 1 100 ? -16.109 -0.540 6.911 1.00 95.50 100 SER A CA 1
ATOM 842 C C . SER A 1 100 ? -14.845 -1.390 6.982 1.00 95.50 100 SER A C 1
ATOM 844 O O . SER A 1 100 ? -13.820 -0.888 7.445 1.00 95.50 100 SER A O 1
ATOM 846 N N . PRO A 1 101 ? -14.925 -2.681 6.611 1.00 96.69 101 PRO A N 1
ATOM 847 C CA . PRO A 1 101 ? -13.885 -3.653 6.912 1.00 96.69 101 PRO A CA 1
ATOM 848 C C . PRO A 1 101 ? -12.542 -3.239 6.320 1.00 96.69 101 PRO A C 1
ATOM 850 O O . PRO A 1 101 ? -12.469 -2.727 5.199 1.00 96.69 101 PRO A O 1
ATOM 853 N N . VAL A 1 102 ? -11.484 -3.485 7.085 1.00 96.88 102 VAL A N 1
ATOM 854 C CA . VAL A 1 102 ? -10.108 -3.196 6.681 1.00 96.88 102 VAL A CA 1
ATOM 855 C C . VAL A 1 102 ? -9.192 -4.376 6.974 1.00 96.88 102 VAL A C 1
ATOM 857 O O . VAL A 1 102 ? -9.387 -5.118 7.941 1.00 96.88 102 VAL A O 1
ATOM 860 N N . CYS A 1 103 ? -8.141 -4.493 6.172 1.00 97.62 103 CYS A N 1
ATOM 861 C CA . CYS A 1 103 ? -7.025 -5.386 6.412 1.00 97.62 103 CYS A CA 1
ATOM 862 C C . CYS A 1 103 ? -5.913 -4.594 7.106 1.00 97.62 103 CYS A C 1
ATOM 864 O O . CYS A 1 103 ? -5.277 -3.724 6.503 1.00 97.62 103 CYS A O 1
ATOM 866 N N . GLY A 1 104 ? -5.698 -4.865 8.391 1.00 97.06 104 GLY A N 1
ATOM 867 C CA . GLY A 1 104 ? -4.613 -4.278 9.167 1.00 97.06 104 GLY A CA 1
ATOM 868 C C . GLY A 1 104 ? -3.300 -5.003 8.900 1.00 97.06 104 GLY A C 1
ATOM 869 O O . GLY A 1 104 ? -3.231 -6.232 8.965 1.00 97.06 104 GLY A O 1
ATOM 870 N N . ILE A 1 105 ? -2.253 -4.234 8.606 1.00 97.12 105 ILE A N 1
ATOM 871 C CA . ILE A 1 105 ? -0.921 -4.738 8.283 1.00 97.12 105 ILE A CA 1
ATOM 872 C C . ILE A 1 105 ? 0.065 -4.340 9.379 1.00 97.12 105 ILE A C 1
ATOM 874 O O . ILE A 1 105 ? 0.122 -3.184 9.803 1.00 97.12 105 ILE A O 1
ATOM 878 N N . ARG A 1 106 ? 0.887 -5.301 9.808 1.00 95.19 106 ARG A N 1
ATOM 879 C CA . ARG A 1 106 ? 2.040 -5.055 10.686 1.00 95.19 106 ARG A CA 1
ATOM 880 C C . ARG A 1 106 ? 3.287 -5.764 10.179 1.00 95.19 106 ARG A C 1
ATOM 882 O O . ARG A 1 106 ? 3.213 -6.915 9.726 1.00 95.19 106 ARG A O 1
ATOM 889 N N . GLY A 1 107 ? 4.426 -5.083 10.243 1.00 89.75 107 GLY A N 1
ATOM 890 C CA . GLY A 1 107 ? 5.723 -5.645 9.910 1.00 89.75 107 GLY A CA 1
ATOM 891 C C . GLY A 1 107 ? 6.246 -6.551 11.024 1.00 89.75 107 GLY A C 1
ATOM 892 O O . GLY A 1 107 ? 6.051 -6.307 12.211 1.00 89.75 107 GLY A O 1
ATOM 893 N N . LEU A 1 108 ? 6.925 -7.627 10.637 1.00 84.25 108 LEU A N 1
ATOM 894 C CA . LEU A 1 108 ? 7.794 -8.401 11.519 1.00 84.25 108 LEU A CA 1
ATOM 895 C C . LEU A 1 108 ? 9.256 -8.079 11.200 1.00 84.25 108 LEU A C 1
ATOM 897 O O . LEU A 1 108 ? 9.594 -7.775 10.053 1.00 84.25 108 LEU A O 1
ATOM 901 N N . SER A 1 109 ? 10.149 -8.261 12.175 1.00 80.69 109 SER A N 1
ATOM 902 C CA . SER A 1 109 ? 11.596 -8.026 12.018 1.00 80.69 109 SER A CA 1
ATOM 903 C C . SER A 1 109 ? 12.253 -8.863 10.909 1.00 80.69 109 SER A C 1
ATOM 905 O O . SER A 1 109 ? 13.337 -8.534 10.447 1.00 80.69 109 SER A O 1
ATOM 907 N N . ASN A 1 110 ? 11.599 -9.933 10.447 1.00 86.38 110 ASN A N 1
ATOM 908 C CA . ASN A 1 110 ? 12.058 -10.782 9.343 1.00 86.38 110 ASN A CA 1
ATOM 909 C C . ASN A 1 110 ? 11.527 -10.347 7.957 1.00 86.38 110 ASN A C 1
ATOM 911 O O . ASN A 1 110 ? 11.649 -11.095 6.986 1.00 86.38 110 ASN A O 1
ATOM 915 N N . GLY A 1 111 ? 10.869 -9.188 7.852 1.00 84.19 111 GLY A N 1
ATOM 916 C CA . GLY A 1 111 ? 10.297 -8.691 6.597 1.00 84.19 111 GLY A CA 1
ATOM 917 C C . GLY A 1 111 ? 9.041 -9.440 6.124 1.00 84.19 111 GLY A C 1
ATOM 918 O O . GLY A 1 111 ? 8.609 -9.265 4.975 1.00 84.19 111 GLY A O 1
ATOM 919 N N . LYS A 1 112 ? 8.446 -10.285 6.978 1.00 92.00 112 LYS A N 1
ATOM 920 C CA . LYS A 1 112 ? 7.114 -10.866 6.763 1.00 92.00 112 LYS A CA 1
ATOM 921 C C . LYS A 1 112 ? 6.052 -9.902 7.295 1.00 92.00 112 LYS A C 1
ATOM 923 O O . LYS A 1 112 ? 6.239 -9.269 8.325 1.00 92.00 112 LYS A O 1
ATOM 928 N N . GLN A 1 113 ? 4.935 -9.798 6.584 1.00 95.62 113 GLN A N 1
ATOM 929 C CA . GLN A 1 113 ? 3.776 -9.030 7.032 1.00 95.62 113 GLN A CA 1
ATOM 930 C C . GLN A 1 113 ? 2.765 -9.967 7.682 1.00 95.62 113 GLN A C 1
ATOM 932 O O . GLN A 1 113 ? 2.504 -11.054 7.157 1.00 95.62 113 GLN A O 1
ATOM 937 N N . ILE A 1 114 ? 2.209 -9.545 8.814 1.00 95.56 114 ILE A N 1
ATOM 938 C CA . ILE A 1 114 ? 1.010 -10.156 9.386 1.00 95.56 114 ILE A CA 1
ATOM 939 C C . ILE A 1 114 ? -0.181 -9.307 8.957 1.00 95.56 114 ILE A C 1
ATOM 941 O O . ILE A 1 114 ? -0.117 -8.079 8.995 1.00 95.56 114 ILE A O 1
ATOM 945 N N . LYS A 1 115 ? -1.224 -10.002 8.509 1.00 96.50 115 LYS A N 1
ATOM 946 C CA . LYS A 1 115 ? -2.472 -9.450 7.995 1.00 96.50 115 LYS A CA 1
ATOM 947 C C . LYS A 1 115 ? -3.585 -9.904 8.931 1.00 96.50 115 LYS A C 1
ATOM 949 O O . LYS A 1 115 ? -3.637 -11.091 9.254 1.00 96.50 115 LYS A O 1
ATOM 954 N N . GLU A 1 116 ? -4.428 -8.988 9.371 1.00 96.94 116 GLU A N 1
ATOM 955 C CA . GLU A 1 116 ? -5.546 -9.288 10.265 1.00 96.94 116 GLU A CA 1
ATOM 956 C C . GLU A 1 116 ? -6.758 -8.442 9.874 1.00 96.94 116 GLU A C 1
ATOM 958 O O . GLU A 1 116 ? -6.616 -7.281 9.489 1.00 96.94 116 GLU A O 1
ATOM 963 N N . ASN A 1 117 ? -7.944 -9.044 9.923 1.00 97.69 117 ASN A N 1
ATOM 964 C CA . ASN A 1 117 ? -9.187 -8.367 9.580 1.00 97.69 117 ASN A CA 1
ATOM 965 C C . ASN A 1 117 ? -9.707 -7.564 10.765 1.00 97.69 117 ASN A C 1
ATOM 967 O O . ASN A 1 117 ? -9.739 -8.058 11.891 1.00 97.69 117 ASN A O 1
ATOM 971 N N . PHE A 1 118 ? -10.201 -6.365 10.481 1.00 96.50 118 PHE A N 1
ATOM 972 C CA . PHE A 1 118 ? -10.880 -5.525 11.459 1.00 96.50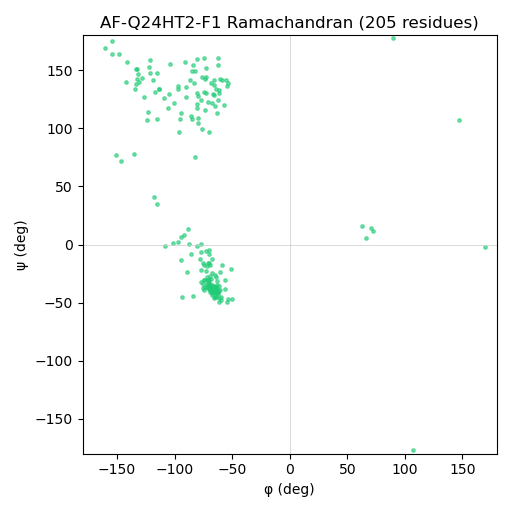 118 PHE A CA 1
ATOM 973 C C . PHE A 1 118 ? -12.176 -4.974 10.873 1.00 96.50 118 PHE A C 1
ATOM 975 O O . PHE A 1 118 ? -12.273 -4.733 9.668 1.00 96.50 118 PHE A O 1
ATOM 982 N N . ASP A 1 119 ? -13.160 -4.726 11.738 1.00 96.25 119 ASP A N 1
ATOM 983 C CA . ASP A 1 119 ? -14.463 -4.185 11.332 1.00 96.25 119 ASP A CA 1
ATOM 984 C C . ASP A 1 119 ? -14.352 -2.780 10.729 1.00 96.25 119 ASP A C 1
ATOM 986 O O . ASP A 1 119 ? -15.150 -2.409 9.866 1.00 96.25 119 ASP A O 1
ATOM 990 N N . ASN A 1 120 ? -13.376 -1.996 11.202 1.00 95.56 120 ASN A N 1
ATOM 991 C CA . ASN A 1 120 ? -13.018 -0.697 10.648 1.00 95.56 120 ASN A CA 1
ATOM 992 C C . ASN A 1 120 ? -11.607 -0.240 11.039 1.00 95.56 120 ASN A C 1
ATOM 994 O O . ASN A 1 120 ? -10.960 -0.798 11.929 1.00 95.56 120 ASN A O 1
ATOM 998 N N . TYR A 1 121 ? -11.166 0.833 10.375 1.00 94.75 121 TYR A N 1
ATOM 999 C CA . TYR A 1 121 ? -9.896 1.522 10.611 1.00 94.75 121 TYR A CA 1
ATOM 1000 C C . TYR A 1 121 ? -9.649 1.873 12.085 1.00 94.75 121 TYR A C 1
ATOM 1002 O O . TYR A 1 121 ? -8.565 1.629 12.613 1.00 94.75 121 TYR A O 1
ATOM 1010 N N . CYS A 1 122 ? -10.651 2.439 12.763 1.00 94.75 122 CYS A N 1
ATOM 1011 C CA . CYS A 1 122 ? -10.483 2.919 14.130 1.00 94.75 122 CYS A CA 1
ATOM 1012 C C . CYS A 1 122 ? -10.161 1.769 15.086 1.00 94.75 122 CYS A C 1
ATOM 1014 O O . CYS A 1 122 ? -9.224 1.872 15.878 1.00 94.75 122 CYS A O 1
ATOM 1016 N N . ILE A 1 123 ? -10.896 0.658 14.973 1.00 94.38 123 ILE A N 1
ATOM 1017 C CA . ILE A 1 123 ? -10.675 -0.537 15.792 1.00 94.38 123 ILE A CA 1
ATOM 1018 C C . ILE A 1 123 ? -9.273 -1.095 15.529 1.00 94.38 123 ILE A C 1
ATOM 1020 O O . ILE A 1 123 ? -8.533 -1.320 16.489 1.00 94.38 123 ILE A O 1
ATOM 1024 N N . ALA A 1 124 ? -8.873 -1.213 14.256 1.00 94.81 124 ALA A N 1
ATOM 1025 C CA . ALA A 1 124 ? -7.540 -1.678 13.866 1.00 94.81 124 ALA A CA 1
ATOM 1026 C C . ALA A 1 124 ? -6.422 -0.869 14.545 1.00 94.81 124 ALA A C 1
ATOM 1028 O O . ALA A 1 124 ? -5.503 -1.442 15.136 1.00 94.81 124 ALA A O 1
ATOM 1029 N N . CYS A 1 125 ? -6.529 0.463 14.528 1.00 93.56 125 CYS A N 1
ATOM 1030 C CA . CYS A 1 125 ? -5.531 1.333 15.145 1.00 93.56 125 CYS A CA 1
ATOM 1031 C C . CYS A 1 125 ? -5.617 1.379 16.678 1.00 93.56 125 CYS A C 1
ATOM 1033 O O . CYS A 1 125 ? -4.584 1.465 17.338 1.00 93.56 125 CYS A O 1
ATOM 1035 N N . SER A 1 126 ? -6.812 1.277 17.272 1.00 92.94 126 SER A N 1
ATOM 1036 C CA . SER A 1 126 ? -6.985 1.333 18.734 1.00 92.94 126 SER A CA 1
ATOM 1037 C C . SER A 1 126 ? -6.337 0.160 19.478 1.00 92.94 126 SER A C 1
ATOM 1039 O O . SER A 1 126 ? -5.945 0.303 20.633 1.00 92.94 126 SER A O 1
ATOM 1041 N N . ILE A 1 127 ? -6.188 -0.991 18.812 1.00 89.12 127 ILE A N 1
ATOM 1042 C CA . ILE A 1 127 ? -5.566 -2.191 19.388 1.00 89.12 127 ILE A CA 1
ATOM 1043 C C . ILE A 1 127 ? -4.036 -2.026 19.487 1.00 89.12 127 ILE A C 1
ATOM 1045 O O . ILE A 1 127 ? -3.382 -2.760 20.229 1.00 89.12 127 ILE A O 1
ATOM 1049 N N . GLY A 1 128 ? -3.450 -1.063 18.761 1.00 79.69 128 GLY A N 1
ATOM 1050 C CA . GLY A 1 128 ? -2.024 -0.727 18.837 1.00 79.69 128 GLY A CA 1
ATOM 1051 C C . GLY A 1 128 ? -1.084 -1.782 18.243 1.00 79.69 128 GLY A C 1
ATOM 1052 O O . GLY A 1 128 ? 0.117 -1.751 18.493 1.00 79.69 128 GLY A O 1
ATOM 1053 N N . LYS A 1 129 ? -1.615 -2.738 17.472 1.00 85.19 129 LYS A N 1
ATOM 1054 C CA . LYS A 1 129 ? -0.835 -3.818 16.838 1.00 85.19 129 LYS A CA 1
ATOM 1055 C C . LYS A 1 129 ? -0.691 -3.661 15.325 1.00 85.19 129 LYS A C 1
ATOM 1057 O O . LYS A 1 129 ? -0.052 -4.503 14.708 1.00 85.19 129 LYS A O 1
ATOM 1062 N N . VAL A 1 130 ? -1.283 -2.629 14.733 1.00 93.88 130 VAL A N 1
ATOM 1063 C CA . VAL A 1 130 ? -1.337 -2.399 13.284 1.00 93.88 130 VAL A CA 1
ATOM 1064 C C . VAL A 1 130 ? -0.533 -1.143 12.947 1.00 93.88 130 VAL A C 1
ATOM 1066 O O . VAL A 1 130 ? -0.676 -0.130 13.623 1.00 93.88 130 VAL A O 1
ATOM 1069 N N . GLU A 1 131 ? 0.311 -1.204 11.916 1.00 94.38 131 GLU A N 1
ATOM 1070 C CA . GLU A 1 131 ? 1.083 -0.043 11.441 1.00 94.38 131 GLU A CA 1
ATOM 1071 C C . GLU A 1 131 ? 0.247 0.819 10.486 1.00 94.38 131 GLU A C 1
ATOM 1073 O O . GLU A 1 131 ? 0.233 2.047 10.570 1.00 94.38 131 GLU A O 1
ATOM 1078 N N . TYR A 1 132 ? -0.464 0.165 9.568 1.00 95.88 132 TYR A N 1
ATOM 1079 C CA . TYR A 1 132 ? -1.353 0.804 8.605 1.00 95.88 132 TYR A CA 1
ATOM 1080 C C . TYR A 1 132 ? -2.438 -0.171 8.154 1.00 95.88 132 TYR A C 1
ATOM 1082 O O . TYR A 1 132 ? -2.332 -1.386 8.338 1.00 95.88 132 TYR A O 1
ATOM 1090 N N . THR A 1 133 ? -3.488 0.368 7.549 1.00 96.38 133 THR A N 1
ATOM 1091 C CA . THR A 1 133 ? -4.622 -0.424 7.063 1.00 96.38 133 THR A CA 1
ATOM 1092 C C . THR A 1 133 ? -4.839 -0.239 5.572 1.00 96.38 133 THR A C 1
ATOM 1094 O O . THR A 1 133 ? -4.418 0.758 4.977 1.00 96.38 133 THR A O 1
ATOM 1097 N N . VAL A 1 134 ? -5.520 -1.216 4.986 1.00 96.12 134 VAL A N 1
ATOM 1098 C CA . VAL A 1 134 ? -5.974 -1.199 3.601 1.00 96.12 134 VAL A CA 1
ATOM 1099 C C . VAL A 1 134 ? -7.464 -1.517 3.567 1.00 96.12 134 VAL A C 1
ATOM 1101 O O . VAL A 1 134 ? -7.936 -2.324 4.363 1.00 96.12 134 VAL A O 1
ATOM 1104 N N . GLU A 1 135 ? -8.210 -0.884 2.665 1.00 95.75 135 GLU A N 1
ATOM 1105 C CA . GLU A 1 135 ? -9.648 -1.122 2.508 1.00 95.75 135 GLU A CA 1
ATOM 1106 C C . GLU A 1 135 ? -9.954 -2.584 2.132 1.00 95.75 135 GLU A C 1
ATOM 1108 O O . GLU A 1 135 ? -9.242 -3.188 1.329 1.00 95.75 135 GLU A O 1
ATOM 1113 N N . GLY A 1 136 ? -11.038 -3.147 2.667 1.00 95.81 136 GLY A N 1
ATOM 1114 C CA . GLY A 1 136 ? -11.479 -4.510 2.363 1.00 95.81 136 GLY A CA 1
ATOM 1115 C C . GLY A 1 136 ? -10.876 -5.561 3.290 1.00 95.81 136 GLY A C 1
ATOM 1116 O O . GLY A 1 136 ? -10.087 -5.253 4.183 1.00 95.81 136 GLY A O 1
ATOM 1117 N N . LYS A 1 137 ? -11.274 -6.820 3.103 1.00 97.50 137 LYS A N 1
ATOM 1118 C CA . LYS A 1 137 ? -10.794 -7.929 3.933 1.00 97.50 137 LYS A CA 1
ATOM 1119 C C . LYS A 1 137 ? -9.456 -8.446 3.413 1.00 97.50 137 LYS A C 1
ATOM 1121 O O . LYS A 1 137 ? -9.141 -8.328 2.233 1.00 97.50 137 LYS A O 1
ATOM 1126 N N . CYS A 1 138 ? -8.656 -9.054 4.277 1.00 97.56 138 CYS A N 1
ATOM 1127 C CA . CYS A 1 138 ? -7.353 -9.600 3.917 1.00 97.56 138 CYS A CA 1
ATOM 1128 C C . CYS A 1 138 ? -7.443 -10.748 2.900 1.00 97.56 138 CYS A C 1
ATOM 1130 O O . CYS A 1 138 ? -6.504 -10.937 2.128 1.00 97.56 138 CYS A O 1
ATOM 1132 N N . GLU A 1 139 ? -8.556 -11.486 2.881 1.00 97.56 139 GLU A N 1
ATOM 1133 C CA . GLU A 1 139 ? -8.829 -12.571 1.930 1.00 97.56 139 GLU A CA 1
ATOM 1134 C C . GLU A 1 139 ? -9.125 -12.067 0.513 1.00 97.56 139 GLU A C 1
ATOM 1136 O O . GLU A 1 139 ? -8.973 -12.825 -0.442 1.00 97.56 139 GLU A O 1
ATOM 1141 N N . ASP A 1 140 ? -9.485 -10.788 0.356 1.00 96.44 140 ASP A N 1
ATOM 1142 C CA . ASP A 1 140 ? -9.711 -10.168 -0.957 1.00 96.44 140 ASP A CA 1
ATOM 1143 C C . ASP A 1 140 ? -8.395 -9.989 -1.742 1.00 96.44 140 ASP A C 1
ATOM 1145 O O . ASP A 1 140 ? -8.401 -9.603 -2.913 1.00 96.44 140 ASP A O 1
ATOM 1149 N N . TYR A 1 141 ? -7.253 -10.249 -1.095 1.00 95.88 141 TYR A N 1
ATOM 1150 C CA . TYR A 1 141 ? -5.917 -10.081 -1.646 1.00 95.88 141 TYR A CA 1
ATOM 1151 C C . TYR A 1 141 ? -5.191 -11.425 -1.773 1.00 95.88 141 TYR A C 1
ATOM 1153 O O . TYR A 1 141 ? -5.325 -12.290 -0.905 1.00 95.88 141 TYR A O 1
ATOM 1161 N N . PRO A 1 142 ? -4.324 -11.597 -2.789 1.00 96.25 142 PRO A N 1
ATOM 1162 C CA . PRO A 1 142 ? -3.519 -12.806 -2.922 1.00 96.25 142 PRO A CA 1
ATOM 1163 C C . PRO A 1 142 ? -2.693 -13.097 -1.660 1.00 96.25 142 PRO A C 1
ATOM 1165 O O . PRO A 1 142 ? -2.115 -12.193 -1.046 1.00 96.25 142 PRO A O 1
ATOM 1168 N N . ALA A 1 143 ? -2.564 -14.372 -1.288 1.00 96.25 143 ALA A N 1
ATOM 1169 C CA . ALA A 1 143 ? -1.820 -14.777 -0.091 1.00 96.25 143 ALA A CA 1
ATOM 1170 C C . ALA A 1 143 ? -0.364 -14.266 -0.114 1.00 96.25 143 ALA A C 1
ATOM 1172 O O . ALA A 1 143 ? 0.157 -13.777 0.893 1.00 96.25 143 ALA A O 1
ATOM 1173 N N . GLN A 1 144 ? 0.255 -14.290 -1.296 1.00 96.12 144 GLN A N 1
ATOM 1174 C CA . GLN A 1 144 ? 1.608 -13.815 -1.577 1.00 96.12 144 GLN A CA 1
ATOM 1175 C C . GLN A 1 144 ? 1.745 -12.286 -1.685 1.00 96.12 144 GLN A C 1
ATOM 1177 O O . GLN A 1 144 ? 2.870 -11.793 -1.799 1.00 96.12 144 GLN A O 1
ATOM 1182 N N . ALA A 1 145 ? 0.640 -11.533 -1.647 1.00 96.81 145 ALA A N 1
ATOM 1183 C CA . ALA A 1 145 ? 0.668 -10.077 -1.713 1.00 96.81 145 ALA A CA 1
ATOM 1184 C C . ALA A 1 145 ? 1.436 -9.497 -0.525 1.00 96.81 145 ALA A C 1
ATOM 1186 O O . ALA A 1 145 ? 1.167 -9.832 0.635 1.00 96.81 145 ALA A O 1
ATOM 1187 N N . LYS A 1 146 ? 2.368 -8.595 -0.817 1.00 97.38 146 LYS A N 1
ATOM 1188 C CA . LYS A 1 146 ? 3.090 -7.815 0.183 1.00 97.38 146 LYS A CA 1
ATOM 1189 C C . LYS A 1 146 ? 2.744 -6.339 0.012 1.00 97.38 146 LYS A C 1
ATOM 1191 O O . LYS A 1 146 ? 3.217 -5.710 -0.937 1.00 97.38 146 LYS A O 1
ATOM 1196 N N . PHE A 1 147 ? 1.972 -5.785 0.937 1.00 97.31 147 PHE A N 1
ATOM 1197 C CA . PHE A 1 147 ? 1.482 -4.407 0.895 1.00 97.31 147 PHE A CA 1
ATOM 1198 C C . PHE A 1 147 ? 2.609 -3.393 1.013 1.00 97.31 147 PHE A C 1
ATOM 1200 O O . PHE A 1 147 ? 3.582 -3.626 1.736 1.00 97.31 147 PHE A O 1
ATOM 1207 N N . CYS A 1 148 ? 2.506 -2.301 0.271 1.00 97.06 148 CYS A N 1
ATOM 1208 C CA . CYS A 1 148 ? 3.454 -1.204 0.351 1.00 97.06 148 CYS A CA 1
ATOM 1209 C C . CYS A 1 148 ? 3.158 -0.384 1.603 1.00 97.06 148 CYS A C 1
ATOM 1211 O O . CYS A 1 148 ? 2.027 0.055 1.806 1.00 97.06 148 CYS A O 1
ATOM 1213 N N . SER A 1 149 ? 4.161 -0.203 2.466 1.00 95.56 149 SER A N 1
ATOM 1214 C CA . SER A 1 149 ? 3.977 0.694 3.602 1.00 95.56 149 SER A CA 1
ATOM 1215 C C . SER A 1 149 ? 3.973 2.148 3.123 1.00 95.56 149 SER A C 1
ATOM 1217 O O . SER A 1 149 ? 4.658 2.475 2.150 1.00 95.56 149 SER A O 1
ATOM 1219 N N . PRO A 1 150 ? 3.293 3.056 3.831 1.00 94.12 150 PRO A N 1
ATOM 1220 C CA . PRO A 1 150 ? 3.303 4.475 3.480 1.00 94.12 150 PRO A CA 1
ATOM 1221 C C . PRO A 1 150 ? 4.708 5.094 3.417 1.00 94.12 150 PRO A C 1
ATOM 1223 O O . PRO A 1 150 ? 4.970 5.967 2.592 1.00 94.12 150 PRO A O 1
ATOM 1226 N N . ALA A 1 151 ? 5.648 4.595 4.226 1.00 94.00 151 ALA A N 1
ATOM 1227 C CA . ALA A 1 151 ? 7.058 4.970 4.141 1.00 94.00 151 ALA A CA 1
ATOM 1228 C C . ALA A 1 151 ? 7.717 4.508 2.826 1.00 94.00 151 ALA A C 1
ATOM 1230 O O . ALA A 1 151 ? 8.471 5.267 2.222 1.00 94.00 151 ALA A O 1
ATOM 1231 N N . GLN A 1 152 ? 7.413 3.292 2.349 1.00 95.19 152 GLN A N 1
ATOM 1232 C CA . GLN A 1 152 ? 7.910 2.785 1.062 1.00 95.19 152 GLN A CA 1
ATOM 1233 C C . GLN A 1 152 ? 7.351 3.589 -0.115 1.00 95.19 152 GLN A C 1
ATOM 1235 O O . GLN A 1 152 ? 8.088 3.877 -1.053 1.00 95.19 152 GLN A O 1
ATOM 1240 N N . SER A 1 153 ? 6.086 4.008 -0.044 1.00 95.00 153 SER A N 1
ATOM 1241 C CA . SER A 1 153 ? 5.462 4.829 -1.089 1.00 95.00 153 SER A CA 1
ATOM 1242 C C . SER A 1 153 ? 6.009 6.248 -1.188 1.00 95.00 153 SER A C 1
ATOM 1244 O O . SER A 1 153 ? 5.860 6.895 -2.218 1.00 95.00 153 SER A O 1
ATOM 1246 N N . LYS A 1 154 ? 6.690 6.724 -0.143 1.00 95.31 154 LYS A N 1
ATOM 1247 C CA . LYS A 1 154 ? 7.368 8.028 -0.111 1.00 95.31 154 LYS A CA 1
ATOM 1248 C C . LYS A 1 154 ? 8.870 7.922 -0.423 1.00 95.31 154 LYS A C 1
ATOM 1250 O O . LYS A 1 154 ? 9.574 8.930 -0.360 1.00 95.31 154 LYS A O 1
ATOM 1255 N N . ALA A 1 155 ? 9.385 6.728 -0.732 1.00 96.38 155 ALA A N 1
ATOM 1256 C CA . ALA A 1 155 ? 10.804 6.528 -1.005 1.00 96.38 155 ALA A CA 1
ATOM 1257 C C . ALA A 1 155 ? 11.220 7.225 -2.311 1.00 96.38 155 ALA A C 1
ATOM 1259 O O . ALA A 1 155 ? 10.699 6.928 -3.381 1.00 96.38 155 ALA A O 1
ATOM 1260 N N . GLN A 1 156 ? 12.190 8.138 -2.223 1.00 96.56 156 GLN A N 1
ATOM 1261 C CA . GLN A 1 156 ? 12.743 8.842 -3.390 1.00 96.56 156 GLN A CA 1
ATOM 1262 C C . GLN A 1 156 ? 13.926 8.103 -4.026 1.00 96.56 156 GLN A C 1
ATOM 1264 O O . GLN A 1 156 ? 14.231 8.308 -5.198 1.00 96.56 156 GLN A O 1
ATOM 1269 N N . ILE A 1 157 ? 14.608 7.261 -3.247 1.00 96.81 157 ILE A N 1
ATOM 1270 C CA . ILE A 1 157 ? 15.819 6.550 -3.652 1.00 96.81 157 ILE A CA 1
ATOM 1271 C C . ILE A 1 157 ? 15.599 5.062 -3.399 1.00 96.81 157 ILE A C 1
ATOM 1273 O O . ILE A 1 157 ? 15.263 4.657 -2.287 1.00 96.81 157 ILE A O 1
ATOM 1277 N N . CYS A 1 158 ? 15.822 4.257 -4.433 1.00 97.75 158 CYS A N 1
ATOM 1278 C CA . CYS A 1 158 ? 15.767 2.803 -4.376 1.00 97.75 158 CYS A CA 1
ATOM 1279 C C . CYS A 1 158 ? 17.106 2.216 -4.809 1.00 97.75 158 CYS A C 1
ATOM 1281 O O . CYS A 1 158 ? 17.789 2.777 -5.666 1.00 97.75 158 CYS A O 1
ATOM 1283 N N . THR A 1 159 ? 17.480 1.071 -4.236 1.00 97.38 159 THR A N 1
ATOM 1284 C CA . THR A 1 159 ? 18.659 0.330 -4.695 1.00 97.38 159 THR A CA 1
ATOM 1285 C C . THR A 1 159 ? 18.463 -0.109 -6.147 1.00 97.38 159 THR A C 1
ATOM 1287 O O . THR A 1 159 ? 17.331 -0.272 -6.603 1.00 97.38 159 THR A O 1
ATOM 1290 N N . MET A 1 160 ? 19.563 -0.310 -6.877 1.00 96.81 160 MET A N 1
ATOM 1291 C CA . MET A 1 160 ? 19.556 -0.826 -8.257 1.00 96.81 160 MET A CA 1
ATOM 1292 C C . MET A 1 160 ? 19.597 -2.362 -8.310 1.00 96.81 160 MET A C 1
ATOM 1294 O O . MET A 1 160 ? 19.856 -2.947 -9.357 1.00 96.81 160 MET A O 1
ATOM 1298 N N . GLU A 1 161 ? 19.365 -3.027 -7.176 1.00 97.62 161 GLU A N 1
ATOM 1299 C CA . GLU A 1 161 ? 19.306 -4.484 -7.106 1.00 97.62 161 GLU A CA 1
ATOM 1300 C C . GLU A 1 161 ? 18.106 -4.994 -7.907 1.00 97.62 161 GLU A C 1
ATOM 1302 O O . GLU A 1 161 ? 16.977 -4.519 -7.731 1.00 97.62 161 GLU A O 1
ATOM 1307 N N . TYR A 1 162 ? 18.361 -5.956 -8.792 1.00 97.81 162 TYR A N 1
ATOM 1308 C CA . TYR A 1 162 ? 17.340 -6.558 -9.635 1.00 97.81 162 TYR A CA 1
ATOM 1309 C C . TYR A 1 162 ? 16.625 -7.688 -8.886 1.00 97.81 162 TYR A C 1
ATOM 1311 O O . TYR A 1 162 ? 17.182 -8.760 -8.662 1.00 97.81 162 TYR A O 1
ATOM 1319 N N . ALA A 1 163 ? 15.374 -7.443 -8.508 1.00 97.88 163 ALA A N 1
ATOM 1320 C CA . ALA A 1 163 ? 14.513 -8.372 -7.785 1.00 97.88 163 ALA A CA 1
ATOM 1321 C C . ALA A 1 163 ? 13.050 -8.171 -8.232 1.00 97.88 163 ALA A C 1
ATOM 1323 O O . ALA A 1 163 ? 12.254 -7.615 -7.465 1.00 97.88 163 ALA A O 1
ATOM 1324 N N . PRO A 1 164 ? 12.691 -8.593 -9.462 1.00 98.12 164 PRO A N 1
ATOM 1325 C CA . PRO A 1 164 ? 11.495 -8.141 -10.170 1.00 98.12 164 PRO A CA 1
ATOM 1326 C C . PRO A 1 164 ? 10.220 -8.313 -9.345 1.00 98.12 164 PRO A C 1
ATOM 1328 O O . PRO A 1 164 ? 10.039 -9.321 -8.647 1.00 98.12 164 PRO A O 1
ATOM 1331 N N . GLN A 1 165 ? 9.355 -7.307 -9.413 1.00 98.12 165 GLN A N 1
ATOM 1332 C CA . GLN A 1 165 ? 8.064 -7.282 -8.741 1.00 98.12 165 GLN A CA 1
ATOM 1333 C C . GLN A 1 165 ? 6.969 -6.842 -9.704 1.00 98.12 165 GLN A C 1
ATOM 1335 O O . GLN A 1 165 ? 7.151 -5.900 -10.473 1.00 98.12 165 GLN A O 1
ATOM 1340 N N . CYS A 1 166 ? 5.803 -7.457 -9.555 1.00 98.25 166 CYS A N 1
ATOM 1341 C CA . CYS A 1 166 ? 4.568 -6.975 -10.136 1.00 98.25 166 CYS A CA 1
ATOM 1342 C C . CYS A 1 166 ? 3.844 -6.120 -9.092 1.00 98.25 166 CYS A C 1
ATOM 1344 O O . CYS A 1 166 ? 3.45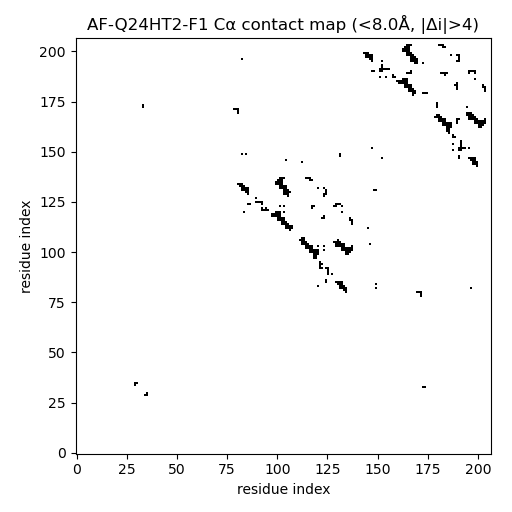3 -6.631 -8.034 1.00 98.25 166 CYS A O 1
ATOM 1346 N N . GLY A 1 167 ? 3.737 -4.817 -9.344 1.00 97.56 167 GLY A N 1
ATOM 1347 C CA . GLY A 1 167 ? 3.014 -3.868 -8.497 1.00 97.56 167 GLY A CA 1
ATOM 1348 C C . GLY A 1 167 ? 1.557 -3.763 -8.928 1.00 97.56 167 GLY A C 1
ATOM 1349 O O . GLY A 1 167 ? 1.294 -3.507 -10.095 1.00 97.56 167 GLY A O 1
ATOM 1350 N N . PHE A 1 168 ? 0.620 -3.939 -8.000 1.00 97.25 168 PHE A N 1
ATOM 1351 C CA . PHE A 1 168 ? -0.818 -3.857 -8.256 1.00 97.25 168 PHE A CA 1
ATOM 1352 C C . PHE A 1 168 ? -1.372 -2.548 -7.708 1.00 97.25 168 PHE A C 1
ATOM 1354 O O . PHE A 1 168 ? -1.132 -2.212 -6.544 1.00 97.25 168 PHE A O 1
ATOM 1361 N N . PHE A 1 169 ? -2.112 -1.815 -8.535 1.00 95.81 169 PHE A N 1
ATOM 1362 C CA . PHE A 1 169 ? -2.722 -0.555 -8.120 1.00 95.81 169 PHE A CA 1
ATOM 1363 C C . PHE A 1 169 ? -3.935 -0.769 -7.213 1.00 95.81 169 PHE A C 1
ATOM 1365 O O . PHE A 1 169 ? -4.540 -1.844 -7.177 1.00 95.81 169 PHE A O 1
ATOM 1372 N N . ASN A 1 170 ? -4.302 0.282 -6.482 1.00 91.75 170 ASN A N 1
ATOM 1373 C CA . ASN A 1 170 ? -5.590 0.339 -5.801 1.00 91.75 170 ASN A CA 1
ATOM 1374 C C . ASN A 1 170 ? -6.760 0.285 -6.821 1.00 91.75 170 ASN A C 1
ATOM 1376 O O . ASN A 1 170 ? -6.595 0.576 -8.008 1.00 91.75 170 ASN A O 1
ATOM 1380 N N . LYS A 1 171 ? -7.963 -0.076 -6.363 1.00 87.94 171 LYS A N 1
ATOM 1381 C CA . LYS A 1 171 ? -9.184 -0.128 -7.192 1.00 87.94 171 LYS A CA 1
ATOM 1382 C C . LYS A 1 171 ? -9.655 1.261 -7.650 1.00 87.94 171 LYS A C 1
ATOM 1384 O O . LYS A 1 171 ? -10.516 1.341 -8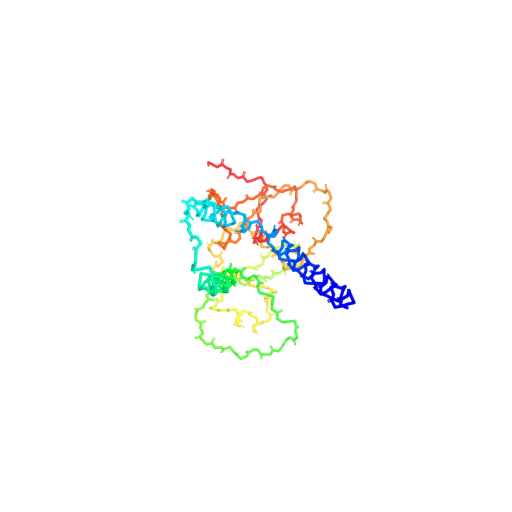.518 1.00 87.94 171 LYS A O 1
ATOM 1389 N N . SER A 1 172 ? -9.123 2.350 -7.086 1.00 86.12 172 SER A N 1
ATOM 1390 C CA . SER A 1 172 ? -9.414 3.716 -7.549 1.00 86.12 172 SER A CA 1
ATOM 1391 C C . SER A 1 172 ? -8.703 4.086 -8.848 1.00 86.12 172 SER A C 1
ATOM 1393 O O . SER A 1 172 ? -9.077 5.081 -9.469 1.00 86.12 172 SER A O 1
ATOM 1395 N N . VAL A 1 173 ? -7.677 3.339 -9.269 1.00 87.62 173 VAL A N 1
ATOM 1396 C CA . VAL A 1 173 ? -6.997 3.581 -10.544 1.00 87.62 173 VAL A CA 1
ATOM 1397 C C . VAL A 1 173 ? -7.785 2.970 -11.696 1.00 87.62 173 VAL A C 1
ATOM 1399 O O . VAL A 1 173 ? -7.921 1.757 -11.808 1.00 87.62 173 VAL A O 1
ATOM 1402 N N . ASN A 1 174 ? -8.242 3.830 -12.608 1.00 87.69 174 ASN A N 1
ATOM 1403 C CA . ASN A 1 174 ? -8.817 3.414 -13.883 1.00 87.69 174 ASN A CA 1
ATOM 1404 C C . ASN A 1 174 ? -7.694 2.995 -14.844 1.00 87.69 174 ASN A C 1
ATOM 1406 O O . ASN A 1 174 ? -7.054 3.850 -15.461 1.00 87.69 174 ASN A O 1
ATOM 1410 N N . CYS A 1 175 ? -7.448 1.692 -14.976 1.00 89.56 175 CYS A N 1
ATOM 1411 C CA . CYS A 1 175 ? -6.573 1.153 -16.015 1.00 89.56 175 CYS A CA 1
ATOM 1412 C C . CYS A 1 175 ? -7.352 0.803 -17.293 1.00 89.56 175 CYS A C 1
ATOM 1414 O O . CYS A 1 175 ? -8.561 0.588 -17.264 1.00 89.56 175 CYS A O 1
ATOM 1416 N N . ILE A 1 176 ? -6.647 0.763 -18.429 1.00 87.75 176 ILE A N 1
ATOM 1417 C CA . ILE A 1 176 ? -7.235 0.420 -19.737 1.00 87.75 176 ILE A CA 1
ATOM 1418 C C . ILE A 1 176 ? -7.615 -1.067 -19.785 1.00 87.75 176 ILE A C 1
ATOM 1420 O O . ILE A 1 176 ? -8.651 -1.417 -20.341 1.00 87.75 176 ILE A O 1
ATOM 1424 N N . ALA A 1 177 ? -6.785 -1.925 -19.188 1.00 86.75 177 ALA A N 1
ATOM 1425 C CA . ALA A 1 177 ? -6.987 -3.364 -19.106 1.00 86.75 177 ALA A CA 1
ATOM 1426 C C . ALA A 1 177 ? -6.703 -3.841 -17.678 1.00 86.75 177 ALA A C 1
ATOM 1428 O O . ALA A 1 177 ? -5.709 -3.436 -17.074 1.00 86.75 177 ALA A O 1
ATOM 1429 N N . ALA A 1 178 ? -7.593 -4.676 -17.146 1.00 88.44 178 ALA A N 1
ATOM 1430 C CA . ALA A 1 178 ? -7.409 -5.335 -15.861 1.00 88.44 178 ALA A CA 1
ATOM 1431 C C . ALA A 1 178 ? -6.585 -6.630 -16.033 1.00 88.44 178 ALA A C 1
ATOM 1433 O O . ALA A 1 178 ? -6.731 -7.279 -17.067 1.00 88.44 178 ALA A O 1
ATOM 1434 N N . PRO A 1 179 ? -5.787 -7.045 -15.028 1.00 89.75 179 PRO A N 1
ATOM 1435 C CA . PRO A 1 179 ? -5.550 -6.363 -13.754 1.00 89.75 179 PRO A CA 1
ATOM 1436 C C . PRO A 1 179 ? -4.660 -5.122 -13.912 1.00 89.75 179 PRO A C 1
ATOM 1438 O O . PRO A 1 179 ? -3.695 -5.119 -14.670 1.00 89.75 179 PRO A O 1
ATOM 1441 N N . CYS A 1 180 ? -4.960 -4.063 -13.154 1.00 94.19 180 CYS A N 1
ATOM 1442 C CA . CYS A 1 180 ? -4.130 -2.862 -13.146 1.00 94.19 180 CYS A CA 1
ATOM 1443 C C . CYS A 1 180 ? -2.793 -3.174 -12.451 1.00 94.19 180 CYS A C 1
ATOM 1445 O O . CYS A 1 180 ? -2.712 -3.138 -11.217 1.00 94.19 180 CYS A O 1
ATOM 1447 N N . ALA A 1 181 ? -1.752 -3.474 -13.229 1.00 96.38 181 ALA A N 1
ATOM 1448 C CA . ALA A 1 181 ? -0.446 -3.839 -12.698 1.00 96.38 181 ALA A CA 1
ATOM 1449 C C . ALA A 1 181 ? 0.728 -3.265 -13.509 1.00 96.38 181 ALA A C 1
ATOM 1451 O O . ALA A 1 181 ? 0.580 -2.931 -14.685 1.00 96.38 181 ALA A O 1
ATOM 1452 N N . ILE A 1 182 ? 1.893 -3.143 -12.866 1.00 96.50 182 ILE A N 1
ATOM 1453 C CA . ILE A 1 182 ? 3.148 -2.694 -13.485 1.00 96.50 182 ILE A CA 1
ATOM 1454 C C . ILE A 1 182 ? 4.305 -3.627 -13.165 1.00 96.50 182 ILE A C 1
ATOM 1456 O O . ILE A 1 182 ? 4.473 -4.078 -12.030 1.00 96.50 182 ILE A O 1
ATOM 1460 N N . ASP A 1 183 ? 5.132 -3.860 -14.177 1.00 97.62 183 ASP A N 1
ATOM 1461 C CA . ASP A 1 183 ? 6.418 -4.524 -14.035 1.00 97.62 183 ASP A CA 1
ATOM 1462 C C . ASP A 1 183 ? 7.466 -3.535 -13.533 1.00 97.62 183 ASP A C 1
ATOM 1464 O O . ASP A 1 183 ? 7.759 -2.536 -14.190 1.00 97.62 183 ASP A O 1
ATOM 1468 N N . GLU A 1 184 ? 8.066 -3.836 -12.385 1.00 98.06 184 GLU A N 1
ATOM 1469 C CA . GLU A 1 184 ? 9.108 -3.010 -11.784 1.00 98.06 184 GLU A CA 1
ATOM 1470 C C . GLU A 1 184 ? 10.300 -3.869 -11.367 1.00 98.06 184 GLU A C 1
ATOM 1472 O O . GLU A 1 184 ? 10.178 -5.036 -10.982 1.00 98.06 184 GLU A O 1
ATOM 1477 N N . TYR A 1 185 ? 11.498 -3.297 -11.453 1.00 97.62 185 TYR A N 1
ATOM 1478 C CA . TYR A 1 185 ? 12.727 -4.072 -11.283 1.00 97.62 185 TYR A CA 1
ATOM 1479 C C . TYR A 1 185 ? 12.978 -4.494 -9.830 1.00 97.62 185 TYR A C 1
ATOM 1481 O O . TYR A 1 185 ? 13.683 -5.475 -9.603 1.00 97.62 185 TYR A O 1
ATOM 1489 N N . ASN A 1 186 ? 12.399 -3.791 -8.848 1.00 98.12 186 ASN A N 1
ATOM 1490 C CA . ASN A 1 186 ? 12.362 -4.231 -7.459 1.00 98.12 186 ASN A CA 1
ATOM 1491 C C . ASN A 1 186 ? 11.183 -3.655 -6.669 1.00 98.12 186 ASN A C 1
ATOM 1493 O O . ASN A 1 186 ? 10.406 -2.829 -7.144 1.00 98.12 186 ASN A O 1
ATOM 1497 N N . ARG A 1 187 ? 11.061 -4.109 -5.419 1.00 97.62 187 ARG A N 1
ATOM 1498 C CA . ARG A 1 187 ? 9.963 -3.742 -4.520 1.00 97.62 187 ARG A CA 1
ATOM 1499 C C . ARG A 1 187 ? 9.957 -2.278 -4.123 1.00 97.62 187 ARG A C 1
ATOM 1501 O O . ARG A 1 187 ? 8.878 -1.708 -4.027 1.00 97.62 187 ARG A O 1
ATOM 1508 N N . CYS A 1 188 ? 11.123 -1.695 -3.855 1.00 98.06 188 CYS A N 1
ATOM 1509 C CA . CYS A 1 188 ? 11.194 -0.282 -3.503 1.00 98.06 188 CYS A CA 1
ATOM 1510 C C . CYS A 1 188 ? 10.630 0.553 -4.650 1.00 98.06 188 CYS A C 1
ATOM 1512 O O . CYS A 1 188 ? 9.735 1.363 -4.425 1.00 98.06 188 CYS A O 1
ATOM 1514 N N . LYS A 1 189 ? 11.074 0.267 -5.882 1.00 98.19 189 LYS A N 1
ATOM 1515 C CA . LYS A 1 189 ? 10.602 0.975 -7.063 1.00 98.19 189 LYS A CA 1
ATOM 1516 C C . LYS A 1 189 ? 9.098 0.799 -7.259 1.00 98.19 189 LYS A C 1
ATOM 1518 O O . LYS A 1 189 ? 8.399 1.801 -7.357 1.00 98.19 189 LYS A O 1
ATOM 1523 N N . ALA A 1 190 ? 8.606 -0.439 -7.200 1.00 97.94 190 ALA A N 1
ATOM 1524 C CA . ALA A 1 190 ? 7.178 -0.731 -7.292 1.00 97.94 190 ALA A CA 1
ATOM 1525 C C . ALA A 1 190 ? 6.352 0.040 -6.258 1.00 97.94 190 ALA A C 1
ATOM 1527 O O . ALA A 1 190 ? 5.379 0.689 -6.617 1.00 97.94 190 ALA A O 1
ATOM 1528 N N . CYS A 1 191 ? 6.756 0.016 -4.987 1.00 97.81 191 CYS A N 1
ATOM 1529 C CA . CYS A 1 191 ? 6.022 0.711 -3.936 1.00 97.81 191 CYS A CA 1
ATOM 1530 C C . CYS A 1 191 ? 6.125 2.236 -4.024 1.00 97.81 191 CYS A C 1
ATOM 1532 O O . CYS A 1 191 ? 5.175 2.900 -3.625 1.00 97.81 191 CYS A O 1
ATOM 1534 N N . SER A 1 1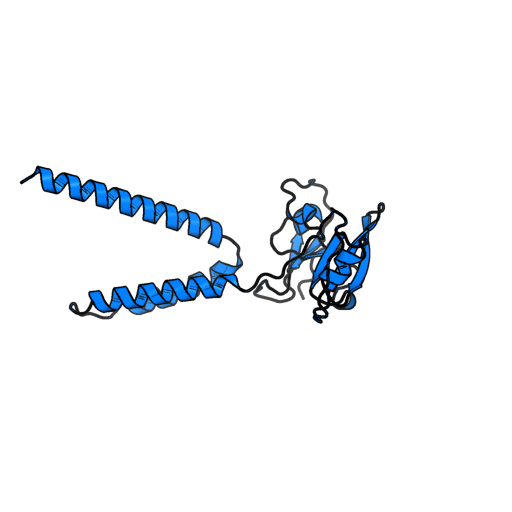92 ? 7.236 2.780 -4.539 1.00 97.31 192 SER A N 1
ATOM 1535 C CA . SER A 1 192 ? 7.416 4.223 -4.773 1.00 97.31 192 SER A CA 1
ATOM 1536 C C . SER A 1 192 ? 6.562 4.761 -5.926 1.00 97.31 192 SER A C 1
ATOM 1538 O O . SER A 1 192 ? 6.401 5.974 -6.059 1.00 97.31 192 SER A O 1
ATOM 1540 N N . THR A 1 193 ? 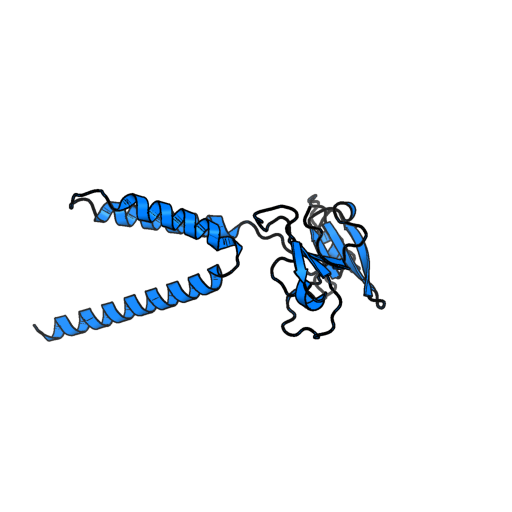6.027 3.877 -6.774 1.00 96.25 193 THR A N 1
ATOM 1541 C CA . THR A 1 193 ? 5.130 4.268 -7.857 1.00 96.25 193 THR A CA 1
ATOM 1542 C C . THR A 1 193 ? 3.754 4.615 -7.293 1.00 96.25 193 THR A C 1
ATOM 1544 O O . THR A 1 193 ? 3.177 3.888 -6.483 1.00 96.25 193 THR A O 1
ATOM 1547 N N . GLU A 1 194 ? 3.229 5.763 -7.719 1.00 93.94 194 GLU A N 1
ATOM 1548 C CA . GLU A 1 194 ? 1.972 6.319 -7.224 1.00 93.94 194 GLU A CA 1
ATOM 1549 C C . GLU A 1 194 ? 0.819 5.313 -7.359 1.00 93.94 194 GLU A C 1
ATOM 1551 O O . GLU A 1 194 ? 0.657 4.668 -8.395 1.00 93.94 194 GLU A O 1
ATOM 1556 N N . ASN A 1 195 ? -0.010 5.210 -6.317 1.00 93.50 195 ASN A N 1
ATOM 1557 C CA . ASN A 1 195 ? -1.191 4.343 -6.242 1.00 93.50 195 ASN A CA 1
ATOM 1558 C C . ASN A 1 195 ? -0.925 2.823 -6.254 1.00 93.50 195 ASN A C 1
ATOM 1560 O O . ASN A 1 195 ? -1.893 2.056 -6.271 1.00 93.50 195 ASN A O 1
ATOM 1564 N N . VAL A 1 196 ? 0.332 2.359 -6.222 1.00 96.31 196 VAL A N 1
ATOM 1565 C CA . VAL A 1 196 ? 0.637 0.930 -6.032 1.00 96.31 196 VAL A CA 1
ATOM 1566 C C . VAL A 1 196 ? 0.327 0.525 -4.594 1.00 96.31 196 VAL A C 1
ATOM 1568 O O . VAL A 1 196 ? 0.867 1.079 -3.638 1.00 96.31 196 VAL A O 1
ATOM 1571 N N . LEU A 1 197 ? -0.546 -0.467 -4.443 1.00 96.69 197 LEU A N 1
ATOM 1572 C CA . LEU A 1 197 ? -1.058 -0.914 -3.155 1.00 96.69 197 LEU A CA 1
ATOM 1573 C C . LEU A 1 197 ? -0.246 -2.074 -2.569 1.00 96.69 197 LEU A C 1
ATOM 1575 O O . LEU A 1 197 ? 0.089 -2.091 -1.382 1.00 96.69 197 LEU A O 1
ATOM 1579 N N . TYR A 1 198 ? 0.074 -3.064 -3.396 1.00 97.56 198 TYR A N 1
ATOM 1580 C CA . TYR A 1 198 ? 0.861 -4.224 -2.992 1.00 97.56 198 TYR A CA 1
ATOM 1581 C C . TYR A 1 198 ? 1.709 -4.741 -4.146 1.00 97.56 198 TYR A C 1
ATOM 1583 O O . TYR A 1 198 ? 1.473 -4.423 -5.309 1.00 97.56 198 TYR A O 1
ATOM 1591 N N . THR A 1 199 ? 2.697 -5.572 -3.815 1.00 97.81 199 THR A N 1
ATOM 1592 C CA . THR A 1 199 ? 3.529 -6.248 -4.811 1.00 97.81 199 THR A CA 1
ATOM 1593 C C . THR A 1 199 ? 3.472 -7.759 -4.660 1.00 97.81 199 THR A C 1
ATOM 1595 O O . THR A 1 199 ? 3.285 -8.286 -3.556 1.00 97.81 199 THR A O 1
ATOM 1598 N N . ILE A 1 200 ? 3.684 -8.455 -5.772 1.00 97.56 200 ILE A N 1
ATOM 1599 C CA . ILE A 1 200 ? 3.956 -9.892 -5.830 1.00 97.56 200 ILE A CA 1
ATOM 1600 C C . ILE A 1 200 ? 5.341 -10.080 -6.454 1.00 97.56 200 ILE A C 1
ATOM 1602 O O . ILE A 1 200 ? 5.726 -9.343 -7.360 1.00 97.56 200 ILE A O 1
ATOM 1606 N N . LYS A 1 201 ? 6.113 -11.052 -5.954 1.00 97.69 201 LYS A N 1
ATOM 1607 C CA . LYS A 1 201 ? 7.427 -11.379 -6.521 1.00 97.69 201 LYS A CA 1
ATOM 1608 C C . LYS A 1 201 ? 7.275 -11.931 -7.941 1.00 97.69 201 LYS A C 1
ATOM 1610 O O . LYS A 1 201 ? 6.450 -12.813 -8.151 1.00 97.69 201 LYS A O 1
ATOM 1615 N N . GLY A 1 202 ? 8.140 -11.494 -8.853 1.00 97.94 202 GLY A N 1
ATOM 1616 C CA . GLY A 1 202 ? 8.119 -11.894 -10.261 1.00 97.94 202 GLY A CA 1
ATOM 1617 C C . GLY A 1 202 ? 7.616 -10.780 -11.177 1.00 97.94 202 GLY A C 1
ATOM 1618 O O . GLY A 1 202 ? 7.369 -9.667 -10.724 1.00 97.94 202 GLY A O 1
ATOM 1619 N N . LYS A 1 203 ? 7.511 -11.084 -12.472 1.00 97.50 203 LYS A N 1
ATOM 1620 C CA . LYS A 1 203 ? 6.900 -10.196 -13.473 1.00 97.50 203 LYS A CA 1
ATOM 1621 C C . LYS A 1 203 ? 5.375 -10.306 -13.429 1.00 97.50 203 LYS A C 1
ATOM 1623 O O . LYS A 1 203 ? 4.845 -11.296 -12.925 1.00 97.50 203 LYS A O 1
ATOM 1628 N N . CYS A 1 204 ? 4.680 -9.309 -13.956 1.00 96.69 204 CYS A N 1
ATOM 1629 C CA . CYS A 1 204 ? 3.241 -9.348 -14.145 1.00 96.69 204 CYS A CA 1
ATOM 1630 C C . CYS A 1 204 ? 2.856 -10.366 -15.221 1.00 96.69 204 CYS A C 1
ATOM 1632 O O . CYS A 1 204 ? 3.513 -10.487 -16.256 1.00 96.69 204 CYS A O 1
ATOM 1634 N N . HIS A 1 205 ? 1.777 -11.101 -14.960 1.00 93.06 205 HIS A N 1
ATOM 1635 C CA . HIS A 1 205 ? 1.140 -11.956 -15.952 1.00 93.06 205 HIS A CA 1
ATOM 1636 C C . HIS A 1 205 ? 0.155 -11.097 -16.745 1.00 93.06 205 HIS A C 1
ATOM 1638 O O . HIS A 1 205 ? -0.840 -10.632 -16.194 1.00 93.06 205 HIS A O 1
ATOM 1644 N N . HIS A 1 206 ? 0.478 -10.851 -18.013 1.00 83.12 206 HIS A N 1
ATOM 1645 C CA . HIS A 1 206 ? -0.424 -10.231 -18.980 1.00 83.12 206 HIS A CA 1
ATOM 1646 C C . HIS A 1 206 ? -1.066 -11.385 -19.755 1.00 83.12 206 HIS A C 1
ATOM 1648 O O . HIS A 1 206 ? -0.408 -11.966 -20.618 1.00 83.12 206 HIS A O 1
ATOM 1654 N N . GLU A 1 207 ? -2.267 -11.796 -19.350 1.00 60.44 207 GLU A N 1
ATOM 1655 C CA . GLU A 1 207 ? -3.075 -12.794 -20.072 1.00 60.44 207 GLU A CA 1
ATOM 1656 C C . GLU A 1 207 ? -3.923 -12.134 -21.162 1.00 60.44 207 GLU A C 1
ATOM 1658 O O . GLU A 1 207 ? -4.428 -11.011 -20.921 1.00 60.44 207 GLU A O 1
#

Sequence (207 aa):
MEQKKKQNWQEYLWLNNIYIYSLTFIFKIIQSQQFKNQLLFFYSIINSNKNQKIEKNQKTLCQKMRKIIIIAALICLTFAQNVQECPTDGRQLKCTIQQSPVCGIRGLSNGKQIKENFDNYCIACSIGKVEYTVEGKCEDYPAQAKFCSPAQSKAQICTMEYAPQCGFFNKSVNCIAAPCAIDEYNRCKACSTENVLYTIKGKCHHE

Foldseek 3Di:
DVVVVVVVVVVVVVVVVVVVVVVVVVVVVCPPPQCPVVVVVVVVVVVVPPPDDDDDCVPVVVVVVVVVVVVVVVVVVPFDFDWFFADPPLDQDPDDQDQFKKWFWDADPVRDIDTDIDRDDNVSNNVVRGGIIGTDHPVVDDPQWAFQDPVLLCDPDDDPDFFKKKFFFDPSDDDPDPPRIDIDRDDSRSSVDPRGTTIGTDGDDDD

InterPro domains:
  IPR002350 Kazal domain [PS51465] (80-140)

pLDDT: mean 81.38, std 16.18, range [46.84, 98.25]